Protein AF-A0A9E4ZMY3-F1 (afdb_monomer_lite)

Secondary structure (DSSP, 8-state):
-EEEEEEEEEEETTEEEEEEE-TT----TT-EEEEEETTTEEEEEE--EEETTEEEEEE--HHHHTT--SEEEEEEEESPPPP--SSEEEEEEGGGGGGGHHHHHHHHHTT--EEEEEES---SSSEE-S--TT-SEEEEES-HHHHTTS---TT-EEE--SS--SSSSSSS-TTEETTEEHHHH-SEEEHHHHS---

Sequence (198 aa):
MRYADVISHEVVSGVHKFLIKIPNLNPKPGQFISIIFPNEMEIPLSVADYRNDILEIYVASERIAKRISGHVIIKGPLGREISLVGKVRAIVYGSYFYHILYPLREAKRRGLDVKVYCINCETQEFEKTDNLEQGDTILVSVPLELISKFNLPKDSLVHVSWVKMNCMLGVCGVCEIKGHLACVEGPVMRLSEVVDRG

Foldseek 3Di:
DDKKFWPDWDADPQKIKTKIQAPPQPDAQQWWKWWDDPPPAIDIWAFLEADPRITMTIGNDPVVNVVDHGMIDMGDRWADHDDADAAEEEEEEAPLVSRRNHVQVVCVVVVHNYEYDYHNDDDPPHHHDPDQPPGPAYEYRYPPVCPLVDPDDQQHWYQADPFDDGPLPCPPCRCDAQNDRCSHHGSTHGNNRHDDDD

Radius of gyration: 16.15 Å; chains: 1; bounding box: 42×34×48 Å

Structure (mmCIF, N/CA/C/O backbone):
data_AF-A0A9E4ZMY3-F1
#
_entry.id   AF-A0A9E4ZMY3-F1
#
loop_
_atom_site.group_PDB
_atom_site.id
_atom_site.type_symbol
_atom_site.label_atom_id
_atom_site.label_alt_id
_atom_site.label_comp_id
_atom_site.label_asym_id
_atom_site.label_entity_id
_atom_site.label_seq_id
_atom_site.pdbx_PDB_ins_code
_atom_site.Cartn_x
_atom_site.Cartn_y
_atom_site.Cartn_z
_atom_site.occupancy
_atom_site.B_iso_or_equiv
_atom_site.auth_seq_id
_atom_site.auth_comp_id
_atom_site.auth_asym_id
_atom_site.auth_atom_id
_atom_site.pdbx_PDB_model_num
ATOM 1 N N . MET A 1 1 ? 6.903 -15.351 -10.707 1.00 89.44 1 MET A N 1
ATOM 2 C CA . MET A 1 1 ? 7.444 -14.099 -11.285 1.00 89.44 1 MET A CA 1
ATOM 3 C C . MET A 1 1 ? 6.916 -13.976 -12.703 1.00 89.44 1 MET A C 1
ATOM 5 O O . MET A 1 1 ? 6.646 -15.012 -13.302 1.00 89.44 1 MET A O 1
ATOM 9 N N . ARG A 1 2 ? 6.701 -12.762 -13.209 1.00 95.00 2 ARG A N 1
ATOM 10 C CA . ARG A 1 2 ? 6.125 -12.499 -14.536 1.00 95.00 2 ARG A CA 1
ATOM 11 C C . ARG A 1 2 ? 6.807 -11.290 -15.166 1.00 95.00 2 ARG A C 1
ATOM 13 O O . ARG A 1 2 ? 7.123 -10.346 -14.447 1.00 95.00 2 ARG A O 1
ATOM 20 N N . TYR A 1 3 ? 7.003 -11.326 -16.478 1.00 96.12 3 TYR A N 1
ATOM 21 C CA . TYR A 1 3 ? 7.370 -10.138 -17.245 1.00 96.12 3 TYR A CA 1
ATOM 22 C C . TYR A 1 3 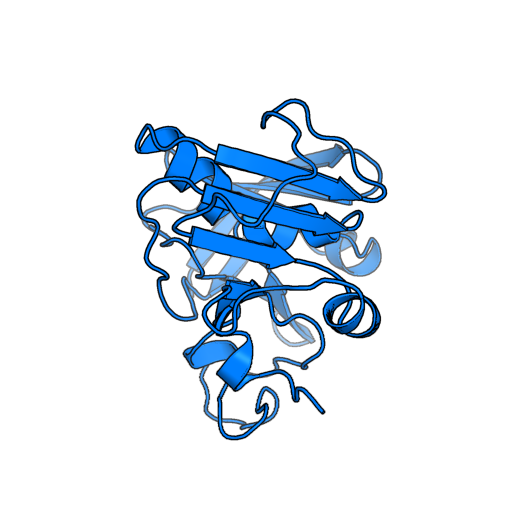? 6.141 -9.251 -17.427 1.00 96.12 3 TYR A C 1
ATOM 24 O O . TYR A 1 3 ? 5.025 -9.759 -17.565 1.00 96.12 3 TYR A O 1
ATOM 32 N N . ALA A 1 4 ? 6.354 -7.943 -17.380 1.00 97.56 4 ALA A N 1
ATOM 33 C CA . ALA A 1 4 ? 5.307 -6.946 -17.484 1.00 97.56 4 ALA A CA 1
ATOM 34 C C . ALA A 1 4 ? 5.819 -5.696 -18.203 1.00 97.56 4 ALA A C 1
ATOM 36 O O . ALA A 1 4 ? 7.004 -5.367 -18.112 1.00 97.56 4 ALA A O 1
ATOM 37 N N . ASP A 1 5 ? 4.912 -4.997 -18.881 1.00 98.12 5 ASP A N 1
ATOM 38 C CA . ASP A 1 5 ? 5.246 -3.866 -19.748 1.00 98.12 5 ASP A CA 1
ATOM 39 C C . ASP A 1 5 ? 4.855 -2.553 -19.081 1.00 98.12 5 ASP A C 1
ATOM 41 O O . ASP A 1 5 ? 3.697 -2.360 -18.710 1.00 98.12 5 ASP A O 1
ATOM 45 N N . VAL A 1 6 ? 5.797 -1.627 -18.941 1.00 98.19 6 VAL A N 1
ATOM 46 C CA . VAL A 1 6 ? 5.506 -0.269 -18.476 1.00 98.19 6 VAL A CA 1
ATOM 47 C C . VAL A 1 6 ? 4.792 0.476 -19.604 1.00 98.19 6 VAL A C 1
ATOM 49 O O . VAL A 1 6 ? 5.369 0.718 -20.660 1.00 98.19 6 VAL A O 1
ATOM 52 N N . ILE A 1 7 ? 3.530 0.837 -19.381 1.00 97.94 7 ILE A N 1
ATOM 53 C CA . ILE A 1 7 ? 2.696 1.560 -20.350 1.00 97.94 7 ILE A CA 1
ATOM 54 C C . ILE A 1 7 ? 2.951 3.058 -20.260 1.00 97.94 7 ILE A C 1
ATOM 56 O O . ILE A 1 7 ? 3.085 3.735 -21.276 1.00 97.94 7 ILE A O 1
ATOM 60 N N . SER A 1 8 ? 2.970 3.590 -19.040 1.00 98.00 8 SER A N 1
ATOM 61 C CA . SER A 1 8 ? 3.164 5.015 -18.816 1.00 98.00 8 SER A CA 1
ATOM 62 C C . SER A 1 8 ? 3.844 5.287 -17.487 1.00 98.00 8 SER A C 1
ATOM 64 O O . SER A 1 8 ? 3.789 4.493 -16.543 1.00 98.00 8 SER A O 1
ATOM 66 N N . HIS A 1 9 ? 4.483 6.449 -17.443 1.00 98.19 9 HIS A N 1
ATOM 67 C CA . HIS A 1 9 ? 5.106 7.023 -16.268 1.00 98.19 9 HIS A CA 1
ATOM 68 C C . HIS A 1 9 ? 4.752 8.510 -16.227 1.00 98.19 9 HIS A C 1
ATOM 70 O O . HIS A 1 9 ? 4.958 9.230 -17.201 1.00 98.19 9 HIS A O 1
ATOM 76 N N . GLU A 1 10 ? 4.218 8.961 -15.098 1.00 97.50 10 GLU A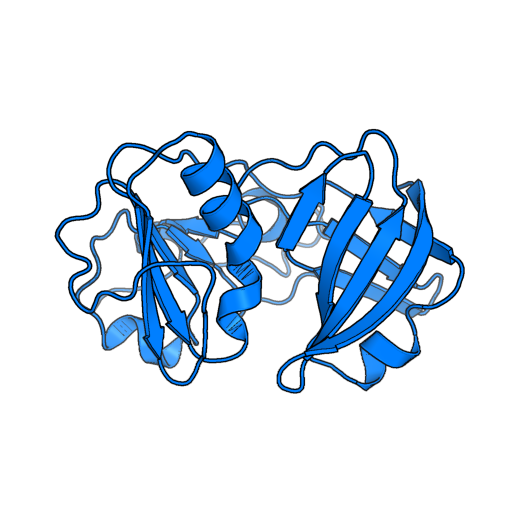 N 1
ATOM 77 C CA . GLU A 1 10 ? 3.980 10.373 -14.805 1.00 97.50 10 GLU A CA 1
ATOM 78 C C . GLU A 1 10 ? 4.398 10.696 -13.364 1.00 97.50 10 GLU A C 1
ATOM 80 O O . GLU A 1 10 ? 4.605 9.800 -12.541 1.00 97.50 10 GLU A O 1
ATOM 85 N N . VAL A 1 11 ? 4.554 11.979 -13.040 1.00 96.50 11 VAL A N 1
ATOM 86 C CA . VAL A 1 11 ? 4.825 12.433 -11.669 1.00 96.50 11 VAL A CA 1
ATOM 87 C C . VAL A 1 11 ? 3.587 13.151 -11.151 1.00 96.50 11 VAL A C 1
ATOM 89 O O . VAL A 1 11 ? 3.161 14.147 -11.727 1.00 96.50 11 VAL A O 1
ATOM 92 N N . VAL A 1 12 ? 3.022 12.654 -10.051 1.00 92.25 12 VAL A N 1
ATOM 93 C CA . VAL A 1 12 ? 1.813 13.192 -9.415 1.00 92.25 12 VAL A CA 1
ATOM 94 C C . VAL A 1 12 ? 2.158 13.590 -7.990 1.00 92.25 12 VAL A C 1
ATOM 96 O O . VAL A 1 12 ? 2.594 12.755 -7.197 1.00 92.25 12 VAL A O 1
ATOM 99 N N . SER A 1 13 ? 1.998 14.875 -7.670 1.00 87.69 13 SER A N 1
ATOM 100 C CA . SER A 1 13 ? 2.295 15.429 -6.339 1.00 87.69 13 SER A CA 1
ATOM 101 C C . SER A 1 13 ? 3.683 15.023 -5.813 1.00 87.69 13 SER A C 1
ATOM 103 O O . SER A 1 13 ? 3.840 14.644 -4.654 1.00 87.69 13 SER A O 1
ATOM 105 N N . GLY A 1 14 ? 4.690 15.043 -6.695 1.00 90.12 14 GLY A N 1
ATOM 106 C CA . GLY A 1 14 ? 6.076 14.690 -6.368 1.00 90.12 14 GLY A CA 1
ATOM 107 C C . GLY A 1 14 ? 6.370 13.189 -6.240 1.00 90.12 14 GLY A C 1
ATOM 108 O O . GLY A 1 14 ? 7.475 12.830 -5.848 1.00 90.12 14 GLY A O 1
ATOM 109 N N . VAL A 1 15 ? 5.422 12.305 -6.571 1.00 95.06 15 VAL A N 1
ATOM 110 C CA . VAL A 1 15 ? 5.600 10.844 -6.536 1.00 95.06 15 VAL A CA 1
ATOM 111 C C . VAL A 1 15 ? 5.435 10.257 -7.936 1.00 95.06 15 VAL A C 1
ATOM 113 O O . VAL A 1 15 ? 4.566 10.675 -8.698 1.00 95.06 15 VAL A O 1
ATOM 116 N N . HIS A 1 16 ? 6.275 9.286 -8.299 1.00 97.81 16 HIS A N 1
ATOM 117 C CA . HIS A 1 16 ? 6.247 8.675 -9.627 1.00 97.81 16 HIS A CA 1
ATOM 118 C C . HIS A 1 16 ? 5.138 7.627 -9.699 1.00 97.81 16 HIS A C 1
ATOM 120 O O . HIS A 1 16 ? 5.178 6.640 -8.967 1.00 97.81 16 HIS A O 1
ATOM 126 N N . LYS A 1 17 ? 4.172 7.827 -10.589 1.00 98.25 17 LYS A N 1
ATOM 127 C CA . LYS A 1 17 ? 3.092 6.886 -10.876 1.00 98.25 17 LYS A CA 1
ATOM 128 C C . LYS A 1 17 ? 3.420 6.105 -12.141 1.00 98.25 17 LYS A C 1
ATOM 130 O O . LYS A 1 17 ? 3.793 6.699 -13.153 1.00 98.25 17 LYS A O 1
ATOM 135 N N . PHE A 1 18 ? 3.234 4.791 -12.092 1.00 98.62 18 PHE A N 1
ATOM 136 C CA . PHE A 1 18 ? 3.409 3.911 -13.243 1.00 98.62 18 PHE A CA 1
ATOM 137 C C . PHE A 1 18 ? 2.140 3.116 -13.513 1.00 98.62 18 PHE A C 1
ATOM 139 O O . PHE A 1 18 ? 1.522 2.598 -12.580 1.00 98.62 18 PHE A O 1
ATOM 146 N N . LEU A 1 19 ? 1.805 2.977 -14.795 1.00 98.69 19 LEU A N 1
ATOM 147 C CA . LEU A 1 19 ? 0.843 1.992 -15.277 1.00 98.69 19 LEU A CA 1
ATOM 148 C C . LEU A 1 19 ? 1.606 0.863 -15.959 1.00 98.69 19 LEU A C 1
ATOM 150 O O . LEU A 1 19 ? 2.431 1.110 -16.838 1.00 98.69 19 LEU A O 1
ATOM 154 N N . ILE A 1 20 ? 1.340 -0.372 -15.547 1.00 98.69 20 ILE A N 1
ATOM 155 C CA . ILE A 1 20 ? 2.079 -1.555 -15.981 1.00 98.69 20 ILE A CA 1
ATOM 156 C C . ILE A 1 20 ? 1.089 -2.618 -16.454 1.00 98.69 20 ILE A C 1
ATOM 158 O O . ILE A 1 20 ? 0.210 -3.032 -15.701 1.00 98.69 20 ILE A O 1
ATOM 162 N N . LYS A 1 21 ? 1.239 -3.101 -17.687 1.00 98.56 21 LYS A N 1
ATOM 163 C CA . LYS A 1 21 ? 0.445 -4.209 -18.218 1.00 98.56 21 LYS A CA 1
ATOM 164 C C . LYS A 1 21 ? 0.963 -5.530 -17.666 1.00 98.56 21 LYS A C 1
ATOM 166 O O . LYS A 1 21 ? 2.088 -5.932 -17.954 1.00 98.56 21 LYS A O 1
ATOM 171 N N . ILE A 1 22 ? 0.130 -6.216 -16.891 1.00 98.19 22 ILE A N 1
ATOM 172 C CA . ILE A 1 22 ? 0.424 -7.529 -16.320 1.00 98.19 22 ILE A CA 1
ATOM 173 C C . ILE A 1 22 ? -0.858 -8.367 -16.207 1.00 98.19 22 ILE A C 1
ATOM 175 O O . ILE A 1 22 ? -1.639 -8.202 -15.264 1.00 98.19 22 ILE A O 1
ATOM 179 N N . PRO A 1 23 ? -1.077 -9.310 -17.137 1.00 97.06 23 PRO A N 1
ATOM 180 C CA . PRO A 1 23 ? -2.256 -10.159 -17.099 1.00 97.06 23 PRO A CA 1
ATOM 181 C C . PRO A 1 23 ? -2.344 -11.061 -15.866 1.00 97.06 23 PRO A C 1
ATOM 183 O O . PRO A 1 23 ? -1.333 -11.576 -15.366 1.00 97.06 23 PRO A O 1
ATOM 186 N N . ASN A 1 24 ? -3.578 -11.303 -15.418 1.00 95.31 24 ASN A N 1
ATOM 187 C CA . ASN A 1 24 ? -3.930 -12.301 -14.401 1.00 95.31 24 ASN A CA 1
ATOM 188 C C . ASN A 1 24 ? -3.237 -12.121 -13.032 1.00 95.31 24 ASN A C 1
ATOM 190 O O . ASN A 1 24 ? -2.978 -13.109 -12.335 1.00 95.31 24 ASN A O 1
ATOM 194 N N . LEU A 1 25 ? -2.832 -10.904 -12.646 1.00 97.69 25 LEU A N 1
ATOM 195 C CA . LEU A 1 25 ? -2.195 -10.635 -11.344 1.00 97.69 25 LEU A CA 1
ATOM 196 C C . LEU A 1 25 ? -3.194 -10.807 -10.194 1.00 97.69 25 LEU A C 1
ATOM 198 O O . LEU A 1 25 ? -2.858 -11.440 -9.201 1.00 97.69 25 LEU A O 1
ATOM 202 N N . ASN A 1 26 ? -4.419 -10.300 -10.362 1.00 96.75 26 ASN A N 1
ATOM 203 C CA . ASN A 1 26 ? -5.544 -10.457 -9.431 1.00 96.75 26 ASN A CA 1
ATOM 204 C C . ASN A 1 26 ? -5.195 -10.205 -7.942 1.00 96.75 26 ASN A C 1
ATOM 206 O O . ASN A 1 26 ? -5.506 -11.056 -7.103 1.00 96.75 26 ASN A O 1
ATOM 210 N N . PRO A 1 27 ? -4.558 -9.068 -7.586 1.00 98.12 27 PRO A N 1
ATOM 211 C CA . PRO A 1 27 ? -4.211 -8.778 -6.199 1.00 98.12 27 PRO A CA 1
ATOM 212 C C . PRO A 1 27 ? -5.467 -8.615 -5.337 1.00 98.12 27 PRO A C 1
ATOM 214 O O . PRO A 1 27 ? -6.514 -8.163 -5.809 1.00 98.12 27 PRO A O 1
ATOM 217 N N . LYS A 1 28 ? -5.361 -8.940 -4.051 1.00 98.50 28 LYS A N 1
ATOM 218 C CA . LYS A 1 28 ? -6.407 -8.704 -3.048 1.00 98.50 28 LYS A CA 1
ATOM 219 C C . LYS A 1 28 ? -6.053 -7.531 -2.125 1.00 98.50 28 LYS A C 1
ATOM 221 O O . LYS A 1 28 ? -4.872 -7.198 -2.006 1.00 98.50 28 LYS A O 1
ATOM 226 N N . PRO A 1 29 ? -7.042 -6.870 -1.492 1.00 98.5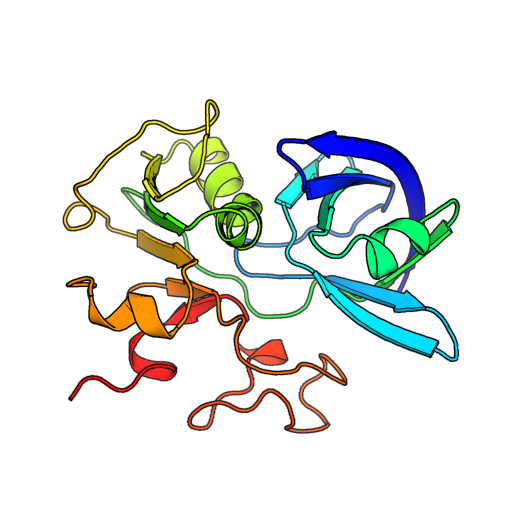0 29 PRO A N 1
ATOM 227 C CA . PRO A 1 29 ? -6.785 -5.847 -0.479 1.00 98.50 29 PRO A CA 1
ATOM 228 C C . PRO A 1 29 ? -5.742 -6.307 0.539 1.00 98.50 29 PRO A C 1
ATOM 230 O O . PRO A 1 29 ? -5.839 -7.421 1.034 1.00 98.50 29 PRO A O 1
ATOM 233 N N . GLY A 1 30 ? -4.760 -5.465 0.860 1.00 97.50 30 GLY A N 1
ATOM 234 C CA . GLY A 1 30 ? -3.688 -5.795 1.812 1.00 97.50 30 GLY A CA 1
ATOM 235 C C . GLY A 1 30 ? -2.459 -6.473 1.199 1.00 97.50 30 GLY A C 1
ATOM 236 O O . GLY A 1 30 ? -1.395 -6.435 1.810 1.00 97.50 30 GLY A O 1
ATOM 237 N N . GLN A 1 31 ? -2.565 -7.005 -0.023 1.00 98.62 31 GLN A N 1
ATOM 238 C CA . GLN A 1 31 ? -1.435 -7.595 -0.737 1.00 98.62 31 GLN A CA 1
ATOM 239 C C . GLN A 1 31 ? -0.568 -6.545 -1.438 1.00 98.62 31 GLN A C 1
ATOM 241 O O . GLN A 1 31 ? -0.989 -5.425 -1.735 1.00 98.62 31 GLN A O 1
ATOM 246 N N . PHE A 1 32 ? 0.657 -6.948 -1.752 1.00 98.56 32 PHE A N 1
ATOM 247 C CA . PHE A 1 32 ? 1.653 -6.133 -2.438 1.00 98.56 32 PHE A CA 1
ATOM 248 C C . PHE A 1 32 ? 2.328 -6.933 -3.558 1.00 98.56 32 PHE A C 1
ATOM 250 O O . PHE A 1 32 ? 2.052 -8.118 -3.756 1.00 98.56 32 PHE A O 1
ATOM 257 N N . ILE A 1 33 ? 3.213 -6.289 -4.308 1.00 98.50 33 ILE A N 1
ATOM 258 C CA . ILE A 1 33 ? 4.080 -6.946 -5.290 1.00 98.50 33 ILE A CA 1
ATOM 259 C C . ILE A 1 33 ? 5.534 -6.610 -4.995 1.00 98.50 33 ILE A C 1
ATOM 261 O O . ILE A 1 33 ? 5.830 -5.683 -4.245 1.00 98.50 33 ILE A O 1
ATOM 265 N N . SER A 1 34 ? 6.460 -7.322 -5.620 1.00 97.69 34 SER A N 1
ATOM 266 C CA . SER A 1 34 ? 7.833 -6.855 -5.731 1.00 97.69 34 SER A CA 1
ATOM 267 C C . SER A 1 34 ? 8.265 -6.700 -7.180 1.00 97.69 34 SER A C 1
ATOM 269 O O . SER A 1 34 ? 7.904 -7.505 -8.042 1.00 97.69 34 SER A O 1
ATOM 271 N N . ILE A 1 35 ? 9.043 -5.648 -7.440 1.00 97.56 35 ILE A N 1
ATOM 272 C CA . ILE A 1 35 ? 9.766 -5.466 -8.700 1.00 97.56 35 ILE A CA 1
ATOM 273 C C . ILE A 1 35 ? 11.179 -6.007 -8.513 1.00 97.56 35 ILE A C 1
ATOM 275 O O . ILE A 1 35 ? 11.857 -5.685 -7.534 1.00 97.56 35 ILE A O 1
ATOM 279 N N . ILE A 1 36 ? 11.613 -6.831 -9.461 1.00 96.88 36 ILE A N 1
ATOM 280 C CA . ILE A 1 36 ? 12.923 -7.471 -9.471 1.00 96.88 36 ILE A CA 1
ATOM 281 C C . ILE A 1 36 ? 13.788 -6.800 -10.537 1.00 96.88 36 ILE A C 1
ATOM 283 O O . ILE A 1 36 ? 13.440 -6.804 -11.719 1.00 96.88 36 ILE A O 1
ATOM 287 N N . PHE A 1 37 ? 14.939 -6.284 -10.111 1.00 94.62 37 PHE A N 1
ATOM 288 C CA . PHE A 1 37 ? 16.039 -5.858 -10.970 1.00 94.62 37 PHE A CA 1
ATOM 289 C C . PHE A 1 37 ? 17.121 -6.950 -10.923 1.00 94.62 37 PHE A C 1
ATOM 291 O O . PHE A 1 37 ? 17.812 -7.069 -9.903 1.00 94.62 37 PHE A O 1
ATOM 298 N N . PRO A 1 38 ? 17.235 -7.802 -11.964 1.00 90.50 38 PRO A N 1
ATOM 299 C CA . PRO A 1 38 ? 18.137 -8.953 -11.961 1.00 90.50 38 PRO A CA 1
ATOM 300 C C . PRO A 1 38 ? 19.571 -8.582 -11.585 1.00 90.50 38 PRO A C 1
ATOM 302 O O . PRO A 1 38 ? 20.096 -7.588 -12.073 1.00 90.50 38 PRO A O 1
ATOM 305 N N . ASN A 1 39 ? 20.204 -9.400 -10.740 1.00 88.62 39 ASN A N 1
ATOM 306 C CA . ASN A 1 39 ? 21.568 -9.204 -10.224 1.00 88.62 39 ASN A CA 1
ATOM 307 C C . ASN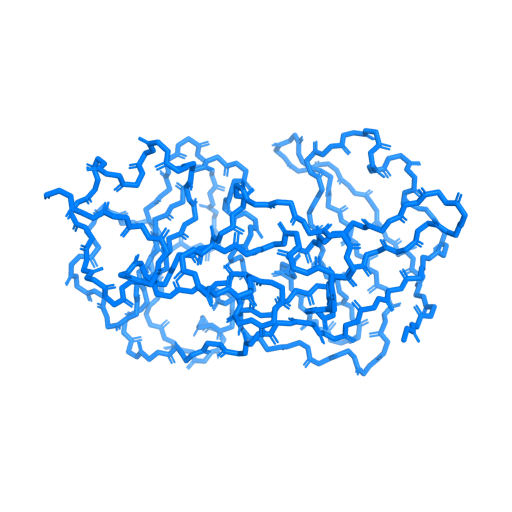 A 1 39 ? 21.799 -7.914 -9.412 1.00 88.62 39 ASN A C 1
ATOM 309 O O . ASN A 1 39 ? 22.933 -7.648 -9.023 1.00 88.62 39 ASN A O 1
ATOM 313 N N . GLU A 1 40 ? 20.755 -7.133 -9.125 1.00 91.06 40 GLU A N 1
ATOM 314 C CA . GLU A 1 40 ? 20.882 -5.864 -8.407 1.00 91.06 40 GLU A CA 1
ATOM 315 C C . GLU A 1 40 ? 20.076 -5.851 -7.109 1.00 91.06 40 GLU A C 1
ATOM 317 O O . GLU A 1 40 ? 20.651 -5.793 -6.022 1.00 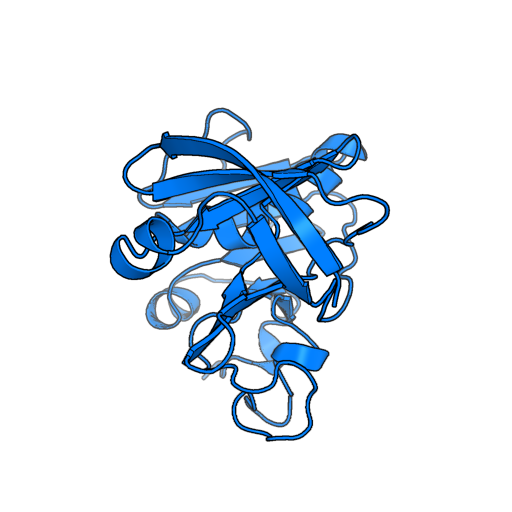91.06 40 GLU A O 1
ATOM 322 N N . MET A 1 41 ? 18.742 -5.871 -7.200 1.00 92.81 41 MET A N 1
ATOM 323 C CA . MET A 1 41 ? 17.873 -5.759 -6.028 1.00 92.81 41 MET A CA 1
ATOM 324 C C . MET A 1 41 ? 16.430 -6.189 -6.306 1.00 92.81 41 MET A C 1
ATOM 326 O O . MET A 1 41 ? 15.961 -6.192 -7.442 1.00 92.81 41 MET A O 1
ATOM 330 N N . GLU A 1 42 ? 15.699 -6.475 -5.233 1.00 95.12 42 GLU A N 1
ATOM 331 C CA . GLU A 1 42 ? 14.253 -6.685 -5.233 1.00 95.12 42 GLU A CA 1
ATOM 332 C C . GLU A 1 42 ? 13.602 -5.659 -4.297 1.00 95.12 42 GLU A C 1
ATOM 334 O O . GLU A 1 42 ? 14.084 -5.438 -3.185 1.00 95.12 42 GLU A O 1
ATOM 339 N N . ILE A 1 43 ? 12.531 -5.003 -4.751 1.00 95.81 43 ILE A N 1
ATOM 340 C CA . ILE A 1 43 ? 11.840 -3.960 -3.981 1.00 95.81 43 ILE A CA 1
ATOM 341 C C . ILE A 1 43 ? 10.373 -4.320 -3.755 1.00 95.81 43 ILE A C 1
ATOM 343 O O . ILE A 1 43 ? 9.697 -4.669 -4.720 1.00 95.81 43 ILE A O 1
ATOM 347 N N . PRO A 1 44 ? 9.851 -4.229 -2.521 1.00 97.44 44 PRO A N 1
ATOM 348 C CA . PRO A 1 44 ? 8.425 -4.371 -2.269 1.00 97.44 44 PRO A CA 1
ATOM 349 C C . PRO A 1 44 ? 7.713 -3.057 -2.615 1.00 97.44 44 PRO A C 1
ATOM 351 O O . PRO A 1 44 ? 8.198 -1.977 -2.275 1.00 97.44 44 PRO A O 1
ATOM 354 N N . LEU A 1 45 ? 6.564 -3.139 -3.279 1.00 97.56 45 LEU A N 1
ATOM 355 C CA . LEU A 1 45 ? 5.722 -1.995 -3.614 1.00 97.56 45 LEU A CA 1
ATOM 356 C C . LEU A 1 45 ? 4.256 -2.360 -3.396 1.00 97.56 45 LEU A C 1
ATOM 358 O O . LEU A 1 45 ? 3.786 -3.404 -3.860 1.00 97.56 45 LEU A O 1
ATOM 362 N N . SER A 1 46 ? 3.525 -1.489 -2.706 1.00 97.94 46 SER A N 1
ATOM 363 C CA . SER A 1 46 ? 2.079 -1.628 -2.561 1.00 97.94 46 SER A CA 1
ATOM 364 C C . SER A 1 46 ? 1.387 -1.488 -3.914 1.00 97.94 46 SER A C 1
ATOM 366 O O . SER A 1 46 ? 1.785 -0.689 -4.764 1.00 97.94 46 SER A O 1
ATOM 368 N N . VAL A 1 47 ? 0.318 -2.257 -4.097 1.00 98.50 47 VAL A N 1
ATOM 369 C CA . VAL A 1 47 ? -0.605 -2.061 -5.215 1.00 98.50 47 VAL A CA 1
ATOM 370 C C . VAL A 1 47 ? -1.412 -0.796 -4.930 1.00 98.50 47 VAL A C 1
ATOM 372 O O . VAL A 1 47 ? -1.958 -0.650 -3.836 1.00 98.50 47 VAL A O 1
ATOM 375 N N . ALA A 1 48 ? -1.493 0.114 -5.899 1.00 98.19 48 ALA A N 1
ATOM 376 C CA . ALA A 1 48 ? -2.381 1.271 -5.815 1.00 98.19 48 ALA A CA 1
ATOM 377 C C . ALA A 1 48 ? -3.693 1.018 -6.557 1.00 98.19 48 ALA A C 1
ATOM 379 O O . ALA A 1 48 ? -4.757 1.422 -6.088 1.00 98.19 48 ALA A O 1
ATOM 380 N N . ASP A 1 49 ? -3.635 0.309 -7.685 1.00 98.50 49 ASP A N 1
ATOM 381 C CA . ASP A 1 49 ? -4.812 -0.234 -8.351 1.00 98.50 49 ASP A CA 1
ATOM 382 C C . ASP A 1 49 ? -4.492 -1.433 -9.249 1.00 98.50 49 ASP A C 1
ATOM 384 O O . ASP A 1 49 ? -3.346 -1.642 -9.642 1.00 98.50 49 ASP A O 1
ATOM 388 N N . TYR A 1 50 ? -5.517 -2.205 -9.602 1.00 98.56 50 TYR A N 1
ATOM 389 C CA . TYR A 1 50 ? -5.453 -3.205 -10.657 1.00 98.56 50 TYR A CA 1
ATOM 390 C C . TYR A 1 50 ? -6.794 -3.328 -11.389 1.00 98.56 50 TYR A C 1
ATOM 392 O O . TYR A 1 50 ? -7.795 -3.737 -10.794 1.00 98.56 50 TYR A O 1
ATOM 400 N N . ARG A 1 51 ? -6.831 -2.987 -12.684 1.00 97.19 51 ARG A N 1
ATOM 401 C CA . ARG A 1 51 ? -8.022 -3.114 -13.545 1.00 97.19 51 ARG A CA 1
ATOM 402 C C . ARG A 1 51 ? -7.642 -3.424 -14.982 1.00 97.19 51 ARG A C 1
ATOM 404 O O . ARG A 1 51 ? -6.715 -2.823 -15.505 1.00 97.19 51 ARG A O 1
ATOM 411 N N . ASN A 1 52 ? -8.407 -4.300 -15.638 1.00 96.94 52 ASN A N 1
ATOM 412 C CA . ASN A 1 52 ? -8.210 -4.657 -17.050 1.00 96.94 52 ASN A CA 1
ATOM 413 C C . ASN A 1 52 ? -6.751 -5.038 -17.356 1.00 96.94 52 ASN A C 1
ATOM 415 O O . ASN A 1 52 ? -6.157 -4.536 -18.307 1.00 96.94 52 ASN A O 1
ATOM 419 N N . ASP A 1 53 ? -6.161 -5.868 -16.490 1.00 97.94 53 ASP A N 1
ATOM 420 C CA . ASP A 1 53 ? -4.753 -6.273 -16.542 1.00 97.94 53 ASP A CA 1
ATOM 421 C C . ASP A 1 53 ? -3.723 -5.135 -16.416 1.00 97.94 53 ASP A C 1
ATOM 423 O O . ASP A 1 53 ? -2.536 -5.342 -16.672 1.00 97.94 53 ASP A O 1
ATOM 427 N N . ILE A 1 54 ? -4.144 -3.940 -15.994 1.00 98.62 54 ILE A N 1
ATOM 428 C CA . ILE A 1 54 ? -3.268 -2.799 -15.732 1.00 98.62 54 ILE A CA 1
ATOM 429 C C . ILE A 1 54 ? -3.073 -2.647 -14.230 1.00 98.62 54 ILE A C 1
ATOM 431 O O . ILE A 1 54 ? -4.022 -2.391 -13.491 1.00 98.62 54 ILE A O 1
ATOM 435 N N . LEU A 1 55 ? -1.826 -2.792 -13.799 1.00 98.75 55 LEU A N 1
ATOM 436 C CA . LEU A 1 55 ? -1.348 -2.503 -12.457 1.00 98.75 55 LEU A CA 1
ATOM 437 C C . LEU A 1 55 ? -0.950 -1.029 -12.360 1.00 98.75 55 LEU A C 1
ATOM 439 O O . LEU A 1 55 ? -0.142 -0.549 -13.152 1.00 98.75 55 LEU A O 1
ATOM 443 N N . GLU A 1 56 ? -1.471 -0.342 -11.352 1.00 98.75 56 GLU A N 1
ATOM 444 C CA . GLU A 1 56 ? -1.030 0.991 -10.952 1.00 98.75 56 GLU A CA 1
ATOM 445 C C . GLU A 1 56 ? -0.186 0.898 -9.678 1.00 98.75 56 GLU A C 1
ATOM 447 O O . GLU A 1 56 ? -0.592 0.274 -8.689 1.00 98.75 56 GLU A O 1
ATOM 452 N N . ILE A 1 57 ? 0.979 1.545 -9.695 1.00 98.56 57 ILE A N 1
ATOM 453 C CA . ILE A 1 57 ? 1.880 1.670 -8.543 1.00 98.56 57 ILE A CA 1
ATOM 454 C C . ILE A 1 57 ? 2.405 3.098 -8.410 1.00 98.56 57 ILE A C 1
ATOM 456 O O . ILE A 1 57 ? 2.505 3.836 -9.393 1.00 98.56 57 ILE A O 1
ATOM 460 N N . TYR A 1 58 ? 2.815 3.445 -7.192 1.00 97.94 58 TYR A N 1
ATOM 461 C CA . TYR A 1 58 ? 3.502 4.694 -6.883 1.00 97.94 58 TYR A CA 1
ATOM 462 C C . TYR A 1 58 ? 4.874 4.416 -6.272 1.00 97.94 58 TYR A C 1
ATOM 464 O O . TYR A 1 58 ? 5.032 3.528 -5.434 1.00 97.94 58 TYR A O 1
ATOM 472 N N . VAL A 1 59 ? 5.869 5.201 -6.677 1.00 97.38 59 VAL A N 1
ATOM 473 C CA . VAL A 1 59 ? 7.260 5.082 -6.240 1.00 97.38 59 VAL A CA 1
ATOM 474 C C . VAL A 1 59 ? 7.766 6.455 -5.812 1.00 97.38 59 VAL A C 1
ATOM 476 O O . VAL A 1 59 ? 7.918 7.364 -6.625 1.00 97.38 59 VAL A O 1
ATOM 479 N N . ALA A 1 60 ? 8.050 6.608 -4.518 1.00 94.12 60 ALA A N 1
ATOM 480 C CA . ALA A 1 60 ? 8.560 7.864 -3.963 1.00 94.12 60 ALA A CA 1
ATOM 481 C C . ALA A 1 60 ? 10.050 8.098 -4.266 1.00 94.12 60 ALA A C 1
ATOM 483 O O . ALA A 1 60 ? 10.502 9.235 -4.344 1.00 94.12 60 ALA A O 1
ATOM 484 N N . SER A 1 61 ? 10.838 7.031 -4.429 1.00 95.00 61 SER A N 1
ATOM 485 C CA . SER A 1 61 ? 12.275 7.154 -4.677 1.00 95.00 61 SER A CA 1
ATOM 486 C C . SER A 1 61 ? 12.564 7.426 -6.152 1.00 95.00 61 SER A C 1
ATOM 488 O O . SER A 1 61 ? 12.415 6.533 -6.984 1.00 95.00 61 SER A O 1
ATOM 490 N N . GLU A 1 62 ? 13.087 8.614 -6.460 1.00 96.00 62 GLU A N 1
ATOM 491 C CA . GLU A 1 62 ? 13.525 8.983 -7.815 1.00 96.00 62 GLU A CA 1
ATOM 492 C C . GLU A 1 62 ? 14.560 7.990 -8.379 1.00 96.00 62 GLU A C 1
ATOM 494 O O . GLU A 1 62 ? 14.496 7.592 -9.542 1.00 96.00 62 GLU A O 1
ATOM 499 N N . ARG A 1 63 ? 15.490 7.518 -7.533 1.00 95.62 63 ARG A N 1
ATOM 500 C CA . ARG A 1 63 ? 16.505 6.516 -7.904 1.00 95.62 63 ARG A CA 1
ATOM 501 C C . ARG A 1 63 ? 15.876 5.207 -8.381 1.00 95.62 63 ARG A C 1
ATOM 503 O O . ARG A 1 63 ? 16.378 4.604 -9.324 1.00 95.62 63 ARG A O 1
ATOM 510 N N . ILE A 1 64 ? 14.817 4.757 -7.710 1.00 95.75 64 ILE A N 1
ATOM 511 C CA . ILE A 1 64 ? 14.088 3.544 -8.093 1.00 95.75 64 ILE A CA 1
ATOM 512 C C . ILE A 1 64 ? 13.249 3.814 -9.339 1.00 95.75 64 ILE A C 1
ATOM 514 O O . ILE A 1 64 ? 13.276 3.017 -10.270 1.00 95.75 64 ILE A O 1
ATOM 518 N N . ALA A 1 65 ? 12.541 4.942 -9.380 1.00 97.25 65 ALA A N 1
ATOM 519 C CA . ALA A 1 65 ? 11.672 5.288 -10.494 1.00 97.25 65 ALA A CA 1
ATOM 520 C C . ALA A 1 65 ? 12.433 5.331 -11.829 1.00 97.25 65 ALA A C 1
ATOM 522 O O . ALA A 1 65 ? 11.968 4.757 -12.805 1.00 97.25 65 ALA A O 1
ATOM 523 N N . LYS A 1 66 ? 13.649 5.897 -11.855 1.00 95.75 66 LYS A N 1
ATOM 524 C CA . LYS A 1 66 ? 14.518 5.916 -13.051 1.00 95.75 66 LYS A CA 1
ATOM 525 C C . LYS A 1 66 ? 14.913 4.528 -13.571 1.00 95.75 66 LYS A C 1
ATOM 527 O O . LYS A 1 66 ? 15.347 4.417 -14.711 1.00 95.75 66 LYS A O 1
ATOM 532 N N . ARG A 1 67 ? 14.800 3.480 -12.749 1.00 95.44 67 ARG A N 1
ATOM 533 C CA . ARG A 1 67 ? 15.107 2.092 -13.131 1.00 95.44 67 ARG A CA 1
ATOM 534 C C . ARG A 1 67 ? 13.892 1.353 -13.692 1.00 95.44 67 ARG A C 1
ATOM 536 O O . ARG A 1 67 ? 14.063 0.323 -14.333 1.00 95.44 67 ARG A O 1
ATOM 543 N N . ILE A 1 68 ? 12.680 1.857 -13.466 1.00 96.56 68 ILE A N 1
ATOM 544 C CA . ILE A 1 68 ? 11.440 1.266 -13.979 1.00 96.56 68 ILE A CA 1
ATOM 545 C C . ILE A 1 68 ? 11.193 1.829 -15.378 1.00 96.56 68 ILE A C 1
ATOM 547 O O . ILE A 1 68 ? 10.774 2.972 -15.535 1.00 96.56 68 ILE A O 1
ATOM 551 N N . SER A 1 69 ? 11.472 1.034 -16.407 1.00 93.88 69 SER A N 1
ATOM 552 C CA . SER A 1 69 ? 11.255 1.428 -17.802 1.00 93.88 69 SER A CA 1
ATOM 553 C C . SER A 1 69 ? 11.131 0.200 -18.700 1.00 93.88 69 SER A C 1
ATOM 555 O O . SER A 1 69 ? 11.685 -0.849 -18.378 1.00 93.88 69 SER A O 1
ATOM 557 N N . GLY A 1 70 ? 10.412 0.324 -19.820 1.00 94.25 70 GLY A N 1
ATOM 558 C CA . GLY A 1 70 ? 10.257 -0.753 -20.799 1.00 94.25 70 GLY A CA 1
ATOM 559 C C . GLY A 1 70 ? 9.593 -1.992 -20.199 1.00 94.25 70 GLY A C 1
ATOM 560 O O . GLY A 1 70 ? 8.377 -2.020 -20.033 1.00 94.25 70 GLY A O 1
ATOM 561 N N . HIS A 1 71 ? 10.399 -2.993 -19.845 1.00 95.00 71 HIS A N 1
ATOM 562 C CA . HIS A 1 71 ? 9.942 -4.233 -19.225 1.00 95.00 71 HIS A CA 1
ATOM 563 C C . HIS A 1 71 ? 10.449 -4.358 -17.790 1.00 95.00 71 HIS A C 1
ATOM 565 O O . HIS A 1 71 ? 11.609 -4.073 -17.493 1.00 95.00 71 HIS A O 1
ATOM 571 N N . VAL A 1 72 ? 9.597 -4.868 -16.907 1.00 96.81 72 VAL A N 1
ATOM 572 C CA . VAL A 1 72 ? 9.952 -5.191 -15.522 1.00 96.81 72 VAL A CA 1
ATOM 573 C C . VAL A 1 72 ? 9.574 -6.624 -15.183 1.00 96.81 72 VAL A C 1
ATOM 575 O O . VAL A 1 72 ? 8.680 -7.216 -15.789 1.00 96.81 72 VAL A O 1
ATOM 578 N N . ILE A 1 73 ? 10.253 -7.189 -14.187 1.00 97.81 73 ILE A N 1
ATOM 579 C CA . ILE A 1 73 ? 9.908 -8.494 -13.627 1.00 97.81 73 ILE A CA 1
ATOM 580 C C . ILE A 1 73 ? 9.165 -8.259 -12.319 1.00 97.81 73 ILE A C 1
ATOM 582 O O . ILE A 1 73 ? 9.685 -7.616 -11.410 1.00 97.81 73 ILE A O 1
ATOM 586 N N . ILE A 1 74 ? 7.957 -8.806 -12.218 1.00 98.06 74 ILE A N 1
ATOM 587 C CA . ILE A 1 74 ? 7.096 -8.674 -11.045 1.00 98.06 74 ILE A CA 1
ATOM 588 C C . ILE A 1 74 ? 6.918 -10.032 -10.363 1.00 98.06 74 ILE A C 1
ATOM 590 O O . ILE A 1 74 ? 6.638 -11.052 -11.005 1.00 98.06 74 ILE A O 1
ATOM 594 N N . LYS A 1 75 ? 7.047 -10.059 -9.037 1.00 97.81 75 LYS A N 1
ATOM 595 C CA . LYS A 1 75 ? 6.666 -11.190 -8.184 1.00 97.81 75 LYS A CA 1
ATOM 596 C C . LYS A 1 75 ? 5.468 -10.791 -7.332 1.00 97.81 75 LYS A C 1
ATOM 598 O O . LYS A 1 75 ? 5.466 -9.749 -6.689 1.00 97.81 75 LYS A O 1
ATOM 603 N N . GLY A 1 76 ? 4.447 -11.637 -7.341 1.00 96.44 76 GLY A N 1
ATOM 604 C CA . GLY A 1 76 ? 3.250 -11.460 -6.538 1.00 96.44 76 GLY A CA 1
ATOM 605 C C . GLY A 1 76 ? 1.971 -11.909 -7.244 1.00 96.44 76 GLY A C 1
ATOM 606 O O . GLY A 1 76 ? 2.055 -12.513 -8.321 1.00 96.44 76 GLY A O 1
ATOM 607 N N . PRO A 1 77 ? 0.808 -11.624 -6.634 1.00 97.81 77 PRO A N 1
ATOM 608 C CA . PRO A 1 77 ? 0.665 -10.879 -5.378 1.00 97.81 77 PRO A CA 1
ATOM 609 C C . PRO A 1 77 ? 1.287 -11.616 -4.178 1.00 97.81 77 PRO A C 1
ATOM 611 O O . PRO A 1 77 ? 1.362 -12.843 -4.161 1.00 97.81 77 PRO A O 1
ATOM 614 N N . LEU A 1 78 ? 1.800 -10.851 -3.218 1.00 98.25 78 LEU A N 1
ATOM 615 C CA . LEU A 1 78 ? 2.456 -11.308 -1.991 1.00 98.25 78 LEU A CA 1
ATOM 616 C C . LEU A 1 78 ? 1.719 -10.746 -0.774 1.00 98.25 78 LEU A C 1
ATOM 618 O O . LEU A 1 78 ? 0.972 -9.773 -0.888 1.00 98.25 78 LEU A O 1
ATOM 622 N N . GLY A 1 79 ? 1.966 -11.331 0.395 1.00 97.88 79 GLY A N 1
ATOM 623 C CA . GLY A 1 79 ? 1.277 -10.942 1.619 1.00 97.88 79 GLY A CA 1
ATOM 624 C C . GLY A 1 79 ? -0.154 -11.475 1.702 1.00 97.88 79 GLY A C 1
ATOM 625 O O . GLY A 1 79 ? -0.633 -12.204 0.821 1.00 97.88 79 GLY A O 1
ATOM 626 N N . ARG A 1 80 ? -0.840 -11.118 2.787 1.00 97.94 80 ARG A N 1
ATOM 627 C CA . ARG A 1 80 ? -2.170 -11.642 3.120 1.00 97.94 80 ARG A CA 1
ATOM 628 C C . ARG A 1 80 ? -3.280 -10.681 2.695 1.00 97.94 80 ARG A C 1
ATOM 630 O O . ARG A 1 80 ? -3.126 -9.464 2.751 1.00 97.94 80 ARG A O 1
ATOM 637 N N . GLU A 1 81 ? -4.416 -11.244 2.285 1.00 98.19 81 GLU A N 1
ATOM 638 C CA . GLU A 1 81 ? -5.641 -10.466 2.091 1.00 98.19 81 GLU A CA 1
ATOM 639 C C . GLU A 1 81 ? -6.189 -9.951 3.432 1.00 98.19 81 GLU A C 1
ATOM 641 O O . GLU A 1 81 ? -6.212 -10.680 4.426 1.00 98.19 81 GLU A O 1
ATOM 646 N N . ILE A 1 82 ? -6.681 -8.713 3.442 1.00 98.19 82 ILE A N 1
ATOM 647 C CA . ILE A 1 82 ? -7.454 -8.143 4.549 1.00 98.19 82 ILE A CA 1
ATOM 648 C C . ILE A 1 82 ? -8.948 -8.116 4.219 1.00 98.19 82 ILE A C 1
ATOM 650 O O . ILE A 1 82 ? -9.350 -7.924 3.069 1.00 98.19 82 ILE A O 1
ATOM 654 N N . SER A 1 83 ? -9.780 -8.251 5.251 1.00 96.69 83 SER A N 1
ATOM 655 C CA . SER A 1 83 ? -11.227 -8.069 5.125 1.00 96.69 83 SER A CA 1
ATOM 656 C C . SER A 1 83 ? -11.593 -6.589 5.222 1.00 96.69 83 SER A C 1
ATOM 658 O O . SER A 1 83 ? -11.043 -5.864 6.049 1.00 96.69 83 SER A O 1
ATOM 660 N N . LEU A 1 84 ? -12.529 -6.153 4.380 1.00 97.38 84 LEU A N 1
ATOM 661 C CA . LEU A 1 84 ? -13.078 -4.799 4.364 1.00 97.38 84 LEU A CA 1
ATOM 662 C C . LEU A 1 84 ? -14.582 -4.916 4.599 1.00 97.38 84 LEU A C 1
ATOM 664 O O . LEU A 1 84 ? -15.289 -5.472 3.755 1.00 97.38 84 LEU A O 1
ATOM 668 N N . VAL A 1 85 ? -15.057 -4.428 5.741 1.00 95.06 85 VAL A N 1
ATOM 669 C CA . VAL A 1 85 ? -16.459 -4.539 6.162 1.00 95.06 85 VAL A CA 1
ATOM 670 C C . VAL A 1 85 ? -17.003 -3.192 6.619 1.00 95.06 85 VAL A C 1
ATOM 672 O O . VAL A 1 85 ? -16.263 -2.371 7.161 1.00 95.06 85 VAL A O 1
ATOM 675 N N . GLY A 1 86 ? -18.303 -2.991 6.399 1.00 95.06 86 GLY A N 1
ATOM 676 C CA . GLY A 1 86 ? -19.042 -1.834 6.897 1.00 95.06 86 GLY A CA 1
ATOM 677 C C . GLY A 1 86 ? -18.465 -0.491 6.445 1.00 95.06 86 GLY A C 1
ATOM 678 O O . GLY A 1 86 ? -18.103 -0.310 5.280 1.00 95.06 86 GLY A O 1
ATOM 679 N N . LYS A 1 87 ? -18.412 0.466 7.370 1.00 97.31 87 LYS A N 1
ATOM 680 C CA . LYS A 1 87 ? -17.810 1.785 7.172 1.00 97.31 87 LYS A CA 1
ATOM 681 C C . LYS A 1 87 ? -16.294 1.674 7.221 1.00 97.31 87 LYS A C 1
ATOM 683 O O . LYS A 1 87 ? -15.718 1.302 8.241 1.00 97.31 87 LYS A O 1
ATOM 688 N N . VAL A 1 88 ? -15.635 2.071 6.141 1.00 98.19 88 VAL A N 1
ATOM 689 C CA . VAL A 1 88 ? -14.178 2.125 6.068 1.00 98.19 88 VAL A CA 1
ATOM 690 C C . VAL A 1 88 ? -13.719 3.540 6.398 1.00 98.19 88 VAL A C 1
ATOM 692 O O . VAL A 1 88 ? -14.135 4.526 5.781 1.00 98.19 88 VAL A O 1
ATOM 695 N N . ARG A 1 89 ? -12.849 3.651 7.394 1.00 97.88 89 ARG A N 1
ATOM 696 C CA . ARG A 1 89 ? -12.149 4.888 7.738 1.00 97.88 89 ARG A CA 1
ATOM 697 C C . ARG A 1 89 ? -10.666 4.664 7.551 1.00 97.88 89 ARG A C 1
ATOM 699 O O . ARG A 1 89 ? -10.167 3.571 7.799 1.00 97.88 89 ARG A O 1
ATOM 706 N N . ALA A 1 90 ? -9.955 5.685 7.106 1.00 97.94 90 ALA A N 1
ATOM 707 C CA . ALA A 1 90 ? -8.510 5.608 7.028 1.00 97.94 90 ALA A CA 1
ATOM 708 C C . ALA A 1 90 ? -7.843 6.856 7.560 1.00 97.94 90 ALA A C 1
ATOM 710 O O . ALA A 1 90 ? -8.376 7.946 7.402 1.00 97.94 90 ALA A O 1
ATOM 711 N N . ILE A 1 91 ? -6.658 6.691 8.130 1.00 97.56 91 ILE A N 1
ATOM 712 C CA . ILE A 1 91 ? -5.750 7.789 8.438 1.00 97.56 91 ILE A CA 1
ATOM 713 C C . ILE A 1 91 ? -4.454 7.609 7.663 1.00 97.56 91 ILE A C 1
ATOM 715 O O . ILE A 1 91 ? -3.847 6.533 7.670 1.00 97.56 91 ILE A O 1
ATOM 719 N N . VAL A 1 92 ? -4.043 8.669 6.974 1.00 97.31 92 VAL A N 1
ATOM 720 C CA . VAL A 1 92 ? -2.877 8.652 6.092 1.00 97.31 92 VAL A CA 1
ATOM 721 C C . VAL A 1 92 ? -2.048 9.918 6.228 1.00 97.31 92 VAL A C 1
ATOM 723 O O . VAL A 1 92 ? -2.581 10.992 6.506 1.00 97.31 92 VAL A O 1
ATOM 726 N N . TYR A 1 93 ? -0.739 9.787 6.014 1.00 96.25 93 TYR A N 1
ATOM 727 C CA . TYR A 1 93 ? 0.204 10.899 6.106 1.00 96.25 93 TYR A CA 1
ATOM 728 C C . TYR A 1 93 ? 1.042 11.044 4.831 1.00 96.25 93 TYR A C 1
ATOM 730 O O . TYR A 1 93 ? 1.807 10.144 4.482 1.00 96.25 93 TYR A O 1
ATOM 738 N N . GLY A 1 94 ? 0.951 12.186 4.148 1.00 94.19 94 GLY A N 1
ATOM 739 C CA . GLY A 1 94 ? 1.774 12.482 2.972 1.00 94.19 94 GLY A CA 1
ATOM 740 C C . GLY A 1 94 ? 1.731 11.376 1.915 1.00 94.19 94 GLY A C 1
ATOM 741 O O . GLY A 1 94 ? 0.664 10.890 1.539 1.00 94.19 94 GLY A O 1
ATOM 742 N N . SER A 1 95 ? 2.905 10.937 1.456 1.00 93.75 95 SER A N 1
ATOM 743 C CA . SER A 1 95 ? 3.038 9.863 0.465 1.00 93.75 95 SER A CA 1
ATOM 744 C C . SER A 1 95 ? 2.713 8.460 0.997 1.00 93.75 95 SER A C 1
ATOM 746 O O . SER A 1 95 ? 2.528 7.546 0.196 1.00 93.75 95 SER A O 1
ATOM 748 N N . TYR A 1 96 ? 2.555 8.261 2.313 1.00 95.75 96 TYR A N 1
ATOM 749 C CA . TYR A 1 96 ? 2.122 6.967 2.863 1.00 95.75 96 TYR A CA 1
ATOM 750 C C . TYR A 1 96 ? 0.682 6.635 2.459 1.00 95.75 96 TYR A C 1
ATOM 752 O O . TYR A 1 96 ? 0.278 5.472 2.503 1.00 95.75 96 TYR A O 1
ATOM 760 N N . PHE A 1 97 ? -0.081 7.634 2.008 1.00 96.06 97 PHE A N 1
ATOM 761 C CA . PHE A 1 97 ? -1.392 7.449 1.396 1.00 96.06 97 PHE A CA 1
ATOM 762 C C . PHE A 1 97 ? -1.379 6.390 0.283 1.00 96.06 97 PHE A C 1
ATOM 764 O O . PHE A 1 97 ? -2.262 5.532 0.240 1.00 96.06 97 PHE A O 1
ATOM 771 N N . TYR A 1 98 ? -0.336 6.379 -0.553 1.00 96.12 98 TYR A N 1
ATOM 772 C CA . TYR A 1 98 ? -0.231 5.462 -1.688 1.00 96.12 98 TYR A CA 1
ATOM 773 C C . TYR A 1 98 ? -0.128 3.982 -1.281 1.00 96.12 98 TYR A C 1
ATOM 775 O O . TYR A 1 98 ? -0.481 3.111 -2.073 1.00 96.12 98 TYR A O 1
ATOM 783 N N . HIS A 1 99 ? 0.291 3.678 -0.048 1.00 97.19 99 HIS A N 1
ATOM 784 C CA . HIS A 1 99 ? 0.454 2.300 0.424 1.00 97.19 99 HIS A CA 1
ATOM 785 C C . HIS A 1 99 ? -0.865 1.540 0.619 1.00 97.19 99 HIS A C 1
ATOM 787 O O . HIS A 1 99 ? -0.873 0.310 0.584 1.00 97.19 99 HIS A O 1
ATOM 793 N N . ILE A 1 100 ? -1.968 2.259 0.849 1.00 98.06 100 ILE A N 1
ATOM 794 C CA . ILE A 1 100 ? -3.289 1.674 1.128 1.00 98.06 100 ILE A CA 1
ATOM 795 C C . ILE A 1 100 ? -4.347 2.104 0.106 1.00 98.06 100 ILE A C 1
ATOM 797 O O . ILE A 1 100 ? -5.544 1.946 0.343 1.00 98.06 100 ILE A O 1
ATOM 801 N N . LEU A 1 101 ? -3.933 2.627 -1.053 1.00 97.94 101 LEU A N 1
ATOM 802 C CA . LEU A 1 101 ? -4.875 3.027 -2.098 1.00 97.94 101 LEU A CA 1
ATOM 803 C C . LEU A 1 101 ? -5.719 1.857 -2.595 1.00 97.94 101 LEU A C 1
ATOM 805 O O . LEU A 1 101 ? -6.933 1.998 -2.718 1.00 97.94 101 LEU A O 1
ATOM 809 N N . TYR A 1 102 ? -5.112 0.693 -2.828 1.00 98.62 102 TYR A N 1
ATOM 810 C CA . TYR A 1 102 ? -5.855 -0.449 -3.346 1.00 98.62 102 TYR A CA 1
ATOM 811 C C . TYR A 1 102 ? -6.997 -0.920 -2.433 1.00 98.62 102 TYR A C 1
ATOM 813 O O . TYR A 1 102 ? -8.124 -1.002 -2.925 1.00 98.62 102 TYR A O 1
ATOM 821 N N . PRO A 1 103 ? -6.796 -1.167 -1.119 1.00 98.56 103 PRO A N 1
ATOM 822 C CA . PRO A 1 103 ? -7.915 -1.503 -0.240 1.00 98.56 103 PRO A CA 1
ATOM 823 C C . PRO A 1 103 ? -8.981 -0.395 -0.173 1.00 98.56 103 PRO A C 1
ATOM 825 O O . PRO A 1 103 ? -10.167 -0.714 -0.151 1.00 98.56 103 PRO A O 1
ATOM 828 N N . LEU A 1 104 ? -8.607 0.891 -0.215 1.00 98.50 104 LEU A N 1
ATOM 829 C CA . LEU A 1 104 ? -9.574 1.999 -0.233 1.00 98.50 104 LEU A CA 1
ATOM 830 C C . LEU A 1 104 ? -10.420 2.030 -1.515 1.00 98.50 104 LEU A C 1
ATOM 832 O O . LEU A 1 104 ? -11.645 2.163 -1.462 1.00 98.50 104 LEU A O 1
ATOM 836 N N . ARG A 1 105 ? -9.778 1.875 -2.675 1.00 98.44 105 ARG A N 1
ATOM 837 C CA . ARG A 1 105 ? -10.444 1.814 -3.984 1.00 98.44 105 ARG A CA 1
ATOM 838 C C . ARG A 1 105 ? -11.360 0.612 -4.090 1.00 98.44 105 ARG A C 1
ATOM 840 O O . ARG A 1 105 ? -12.471 0.721 -4.604 1.00 98.44 105 ARG A O 1
ATOM 847 N N . GLU A 1 106 ? -10.908 -0.525 -3.581 1.00 98.38 106 GLU A N 1
ATOM 848 C CA . GLU A 1 106 ? -11.683 -1.754 -3.578 1.00 98.38 106 GLU A CA 1
ATOM 849 C C . GLU A 1 106 ? -12.891 -1.668 -2.633 1.00 98.38 106 GLU A C 1
ATOM 851 O O . GLU A 1 106 ? -13.992 -2.043 -3.030 1.00 98.38 106 GLU A O 1
ATOM 856 N N . ALA A 1 107 ? -12.747 -1.073 -1.443 1.00 98.25 107 ALA A N 1
ATOM 857 C CA . ALA A 1 107 ? -13.883 -0.769 -0.568 1.00 98.25 107 ALA A CA 1
ATOM 858 C C . ALA A 1 107 ? -14.933 0.105 -1.275 1.00 98.25 107 ALA A C 1
ATOM 860 O O . ALA A 1 107 ? -16.121 -0.219 -1.269 1.00 98.25 107 ALA A O 1
ATOM 861 N N . LYS A 1 108 ? -14.492 1.173 -1.951 1.00 97.75 108 LYS A N 1
ATOM 862 C CA . LYS A 1 108 ? -15.380 2.074 -2.699 1.00 97.75 108 LYS A CA 1
ATOM 863 C C . LYS A 1 108 ? -16.107 1.347 -3.836 1.00 97.75 108 LYS A C 1
ATOM 865 O O . LYS A 1 108 ? -17.302 1.550 -4.027 1.00 97.75 108 LYS A O 1
ATOM 870 N N . ARG A 1 109 ? -15.422 0.460 -4.568 1.00 97.25 109 ARG A N 1
ATOM 871 C CA . ARG A 1 109 ? -16.034 -0.373 -5.628 1.00 97.25 109 ARG A CA 1
ATOM 872 C C . ARG A 1 109 ? -17.088 -1.331 -5.107 1.00 97.25 109 ARG A C 1
ATOM 874 O O . ARG A 1 109 ? -18.057 -1.591 -5.809 1.00 97.25 109 ARG A O 1
ATOM 881 N N . ARG A 1 110 ? -16.897 -1.841 -3.891 1.00 97.38 110 ARG A N 1
ATOM 882 C CA . ARG A 1 110 ? -17.873 -2.682 -3.189 1.00 97.38 110 ARG A CA 1
ATOM 883 C C . ARG A 1 110 ? -19.062 -1.880 -2.643 1.00 97.38 110 ARG A C 1
ATOM 885 O O . ARG A 1 110 ? -19.953 -2.475 -2.050 1.00 97.38 110 ARG A O 1
ATOM 892 N N . GLY A 1 111 ? -19.088 -0.559 -2.838 1.00 97.31 111 GLY A N 1
ATOM 893 C CA . GLY A 1 111 ? -20.163 0.319 -2.375 1.00 97.31 111 GLY A CA 1
ATOM 894 C C . GLY A 1 111 ? -20.115 0.625 -0.878 1.00 97.31 111 GLY A C 1
ATOM 895 O O . GLY A 1 111 ? -21.126 1.037 -0.317 1.00 97.31 111 GLY A O 1
ATOM 896 N N . LEU A 1 112 ? -18.971 0.412 -0.220 1.00 97.56 112 LEU A N 1
ATOM 897 C CA . LEU A 1 112 ? -18.803 0.742 1.195 1.00 97.56 112 LEU A CA 1
ATOM 898 C C . LEU A 1 112 ? -18.663 2.260 1.394 1.00 97.56 112 LEU A C 1
ATOM 900 O O . LEU A 1 112 ? -18.167 2.974 0.521 1.00 97.56 112 LEU A O 1
ATOM 904 N N . ASP A 1 113 ? -19.062 2.749 2.569 1.00 96.69 113 ASP A N 1
ATOM 905 C CA . ASP A 1 113 ? -18.827 4.134 2.994 1.00 96.69 113 ASP A CA 1
ATOM 906 C C . ASP A 1 113 ? -17.342 4.304 3.347 1.00 96.69 113 ASP A C 1
ATOM 908 O O . ASP A 1 113 ? -16.896 3.827 4.392 1.00 96.69 113 ASP A O 1
ATOM 912 N N . VAL A 1 114 ? -16.578 4.970 2.474 1.00 97.94 114 VAL A N 1
ATOM 913 C CA . VAL A 1 114 ? -15.130 5.186 2.625 1.00 97.94 114 VAL A CA 1
ATOM 914 C C . VAL A 1 114 ? -14.829 6.661 2.868 1.00 97.94 114 VAL A C 1
ATOM 916 O O . VAL A 1 114 ? -15.099 7.499 2.006 1.00 97.94 114 VAL A O 1
ATOM 919 N N . LYS A 1 115 ? -14.179 6.971 3.995 1.00 97.31 115 LYS A N 1
ATOM 920 C CA . LYS A 1 115 ? -13.682 8.323 4.301 1.00 97.31 115 LYS A CA 1
ATOM 921 C C . LYS A 1 115 ? -12.242 8.301 4.788 1.00 97.31 115 LYS A C 1
ATOM 923 O O . LYS A 1 115 ? -11.822 7.359 5.459 1.00 97.31 115 LYS A O 1
ATOM 928 N N . VAL A 1 116 ? -11.491 9.349 4.464 1.00 97.69 116 VAL A N 1
ATOM 929 C CA . VAL A 1 116 ? -10.047 9.421 4.713 1.00 97.69 116 VAL A CA 1
ATOM 930 C C . VAL A 1 116 ? -9.688 10.672 5.511 1.00 97.69 116 VAL A C 1
ATOM 932 O O . VAL A 1 116 ? -9.954 11.796 5.090 1.00 97.69 116 VAL A O 1
ATOM 935 N N . TYR A 1 117 ? -9.012 10.477 6.638 1.00 96.69 117 TYR A N 1
ATOM 936 C CA . TYR A 1 117 ? -8.275 11.512 7.341 1.00 96.69 117 TYR A CA 1
ATOM 937 C C . TYR A 1 117 ? -6.892 11.679 6.715 1.00 96.69 117 TYR A C 1
ATOM 939 O O . TYR A 1 117 ? -5.965 10.913 6.975 1.00 96.69 117 TYR A O 1
ATOM 947 N N . CYS A 1 118 ? -6.783 12.678 5.839 1.00 93.94 118 CYS A N 1
ATOM 948 C CA . CYS A 1 118 ? -5.553 13.012 5.130 1.00 93.94 118 CYS A CA 1
ATOM 949 C C . CYS A 1 118 ? -4.754 14.061 5.911 1.00 93.94 118 CYS A C 1
ATOM 951 O O . CYS A 1 118 ? -5.221 15.188 6.079 1.00 93.94 118 CYS A O 1
ATOM 953 N N . ILE A 1 119 ? -3.541 13.716 6.338 1.00 94.75 119 ILE A N 1
ATOM 954 C CA . ILE A 1 119 ? -2.604 14.631 6.997 1.00 94.75 119 ILE A CA 1
ATOM 955 C C . ILE A 1 119 ? -1.453 14.911 6.029 1.00 94.75 119 ILE A C 1
ATOM 957 O O . ILE A 1 119 ? -0.786 13.986 5.572 1.00 94.75 119 ILE A O 1
ATOM 961 N N . ASN A 1 120 ? -1.204 16.182 5.704 1.00 92.56 120 ASN A N 1
ATOM 962 C CA . ASN A 1 120 ? -0.159 16.593 4.751 1.00 92.56 120 ASN A CA 1
ATOM 963 C C . ASN A 1 120 ? -0.250 15.889 3.382 1.00 92.56 120 ASN A C 1
ATOM 965 O O . ASN A 1 120 ? 0.764 15.624 2.741 1.00 92.56 120 ASN A O 1
ATOM 969 N N . CYS A 1 121 ? -1.464 15.563 2.945 1.00 88.38 121 CYS A N 1
ATOM 970 C CA . CYS A 1 121 ? -1.742 14.943 1.658 1.00 88.38 121 CYS A CA 1
ATOM 971 C C . CYS A 1 121 ? -3.012 15.518 1.039 1.00 88.38 121 CYS A C 1
ATOM 973 O O . CYS A 1 121 ? -3.855 16.116 1.715 1.00 88.38 121 CYS A O 1
ATOM 975 N N . GLU A 1 122 ? -3.157 15.304 -0.264 1.00 85.69 122 GLU A N 1
ATOM 976 C CA . GLU A 1 122 ? -4.316 15.734 -1.029 1.00 85.69 122 GLU A CA 1
ATOM 977 C C . GLU A 1 122 ? -4.970 14.530 -1.697 1.00 85.69 122 GLU A C 1
ATOM 979 O O . GLU A 1 122 ? -4.304 13.671 -2.272 1.00 85.69 122 GLU A O 1
ATOM 984 N N . THR A 1 123 ? -6.296 14.468 -1.616 1.00 86.19 123 THR A N 1
ATOM 985 C CA . THR A 1 123 ? -7.095 13.488 -2.343 1.00 86.19 123 THR A CA 1
ATOM 986 C C . THR A 1 123 ? -8.408 14.119 -2.777 1.00 86.19 123 THR A C 1
ATOM 988 O O . THR A 1 123 ? -9.057 14.824 -2.002 1.00 86.19 123 THR A O 1
ATOM 991 N N . GLN A 1 124 ? -8.765 13.874 -4.035 1.00 87.19 124 GLN A N 1
ATOM 992 C CA . GLN A 1 124 ? -10.078 14.171 -4.613 1.00 87.19 124 GLN A CA 1
ATOM 993 C C . GLN A 1 124 ? -10.910 12.888 -4.782 1.00 87.19 124 GLN A C 1
ATOM 995 O O . GLN A 1 124 ? -12.079 12.942 -5.146 1.00 87.19 124 GLN A O 1
ATOM 1000 N N . GLU A 1 125 ? -10.308 11.720 -4.532 1.00 93.38 125 GLU A N 1
ATOM 1001 C CA . GLU A 1 125 ? -10.932 10.417 -4.761 1.00 93.38 125 GLU A CA 1
ATOM 1002 C C . GLU A 1 125 ? -11.825 9.976 -3.594 1.00 93.38 125 GLU A C 1
ATOM 1004 O O . GLU A 1 125 ? -12.787 9.228 -3.799 1.00 93.38 125 GLU A O 1
ATOM 1009 N N . PHE A 1 126 ? -11.527 10.445 -2.382 1.00 95.69 126 PHE A N 1
ATOM 1010 C CA . PHE A 1 126 ? -12.223 10.059 -1.159 1.00 95.69 126 PHE A CA 1
ATOM 1011 C C . PHE A 1 126 ? -12.736 11.284 -0.408 1.00 95.69 126 PHE A C 1
ATOM 1013 O O . PHE A 1 126 ? -12.065 12.317 -0.351 1.00 95.69 126 PHE A O 1
ATOM 1020 N N . GLU A 1 127 ? -13.910 11.148 0.208 1.00 94.69 127 GLU A N 1
ATOM 1021 C CA . GLU A 1 127 ? -14.406 12.141 1.156 1.00 94.69 127 GLU A CA 1
ATOM 1022 C C . GLU A 1 127 ? -13.458 12.247 2.354 1.00 94.69 127 GLU A C 1
ATOM 1024 O O . GLU A 1 127 ? -12.957 11.241 2.869 1.00 94.69 127 GLU A O 1
ATOM 1029 N N . LYS A 1 128 ? -13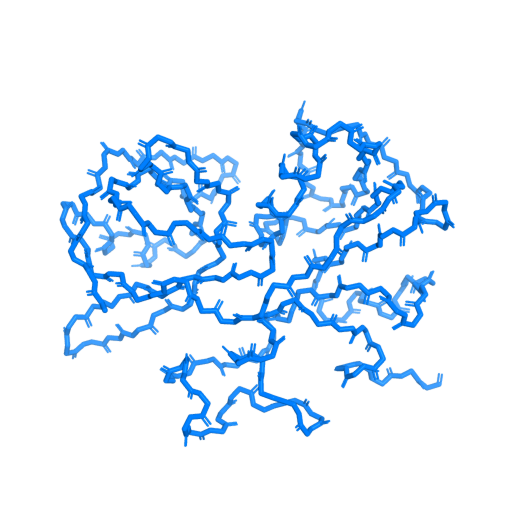.223 13.478 2.814 1.00 94.19 128 LYS A N 1
ATOM 1030 C CA . LYS A 1 128 ? -12.375 13.736 3.977 1.00 94.19 128 LYS A CA 1
ATOM 1031 C C . LYS A 1 128 ? -13.166 13.567 5.274 1.00 94.19 128 LYS A C 1
ATOM 1033 O O . LYS A 1 128 ? -14.352 13.882 5.335 1.00 94.19 128 LYS A O 1
ATOM 1038 N N . THR A 1 129 ? -12.497 13.091 6.315 1.00 91.88 129 THR A N 1
ATOM 1039 C CA . THR A 1 129 ? -13.022 13.009 7.687 1.00 91.88 129 THR A CA 1
ATOM 1040 C C . THR A 1 129 ? -11.869 13.183 8.665 1.00 91.88 129 THR A C 1
ATOM 1042 O O . THR A 1 129 ? -10.753 12.811 8.338 1.00 91.88 129 THR A O 1
ATOM 1045 N N . ASP A 1 130 ? -12.113 13.704 9.856 1.00 86.62 130 ASP A N 1
ATOM 1046 C CA . ASP A 1 130 ? -11.205 13.625 11.011 1.00 86.62 130 ASP A CA 1
ATOM 1047 C C . ASP A 1 130 ? -11.669 12.565 12.030 1.00 86.62 130 ASP A C 1
ATOM 1049 O O . ASP A 1 130 ? -10.899 12.115 12.877 1.00 86.62 130 ASP A O 1
ATOM 1053 N N . ASN A 1 131 ? -12.916 12.104 11.906 1.00 85.50 131 ASN A N 1
ATOM 1054 C CA . ASN A 1 131 ? -13.513 11.099 12.770 1.00 85.50 131 ASN A CA 1
ATOM 1055 C C . ASN A 1 131 ? -13.229 9.670 12.273 1.00 85.50 131 ASN A C 1
ATOM 1057 O O . ASN A 1 131 ? -13.784 9.230 11.258 1.00 85.50 131 ASN A O 1
ATOM 1061 N N . LEU A 1 132 ? -12.373 8.949 13.006 1.00 83.94 132 LEU A N 1
ATOM 1062 C CA . LEU A 1 132 ? -12.008 7.551 12.740 1.00 83.94 132 LEU A CA 1
ATOM 1063 C C . LEU A 1 132 ? -12.847 6.536 13.532 1.00 83.94 132 LEU A C 1
ATOM 1065 O O . LEU A 1 132 ? -13.001 5.406 13.078 1.00 83.94 132 LEU A O 1
ATOM 1069 N N . GLU A 1 133 ? -13.404 6.927 14.683 1.00 72.38 133 GLU A N 1
ATOM 1070 C CA . GLU A 1 133 ? -14.057 6.017 15.643 1.00 72.38 133 GLU A CA 1
ATOM 1071 C C . GLU A 1 133 ? -15.377 5.421 15.126 1.00 72.38 133 GLU A C 1
ATOM 1073 O O . GLU A 1 133 ? -15.896 4.463 15.687 1.00 72.38 133 GLU A O 1
ATOM 1078 N N . GLN A 1 134 ? -15.916 5.951 14.027 1.00 77.44 134 GLN A N 1
ATOM 1079 C CA . GLN A 1 134 ? -17.137 5.449 13.385 1.00 77.44 134 GLN A CA 1
ATOM 1080 C C . GLN A 1 134 ? -16.883 4.402 12.284 1.00 77.44 134 GLN A C 1
ATOM 1082 O O . GLN A 1 134 ? -17.792 4.119 11.498 1.00 77.44 134 GLN A O 1
ATOM 1087 N N . GLY A 1 135 ? -15.654 3.901 12.148 1.00 87.50 135 GLY A N 1
ATOM 1088 C CA . GLY A 1 135 ? -15.297 2.887 11.157 1.00 87.50 135 GLY A CA 1
ATOM 1089 C C . GLY A 1 135 ? -15.420 1.466 11.698 1.00 87.50 135 GLY A C 1
ATOM 1090 O O . GLY A 1 135 ? -14.846 1.159 12.735 1.00 87.50 135 GLY A O 1
ATOM 1091 N N . ASP A 1 136 ? -16.088 0.591 10.947 1.00 95.50 136 ASP A N 1
ATOM 1092 C CA . ASP A 1 136 ? -16.055 -0.862 11.165 1.00 95.50 136 ASP A CA 1
ATOM 1093 C C . ASP A 1 136 ? -14.723 -1.465 10.680 1.00 95.50 136 ASP A C 1
ATOM 1095 O O . ASP A 1 136 ? -14.261 -2.485 11.183 1.00 95.50 136 ASP A O 1
ATOM 1099 N N . THR A 1 137 ? -14.085 -0.823 9.694 1.00 97.56 137 THR A N 1
ATOM 1100 C CA . THR A 1 137 ? -12.715 -1.118 9.259 1.00 97.56 137 THR A CA 1
ATOM 1101 C C . THR A 1 137 ? -11.885 0.159 9.305 1.00 97.56 137 THR A C 1
ATOM 1103 O O . THR A 1 137 ? -12.196 1.124 8.604 1.00 97.56 137 THR A O 1
ATOM 1106 N N . ILE A 1 138 ? -10.801 0.161 10.082 1.00 98.00 138 ILE A N 1
ATOM 1107 C CA . ILE A 1 138 ? -9.893 1.309 10.200 1.00 98.00 138 ILE A CA 1
ATOM 1108 C C . ILE A 1 138 ? -8.550 0.957 9.565 1.00 98.00 138 ILE A C 1
ATOM 1110 O O . ILE A 1 138 ? -7.848 0.075 10.053 1.00 98.00 138 ILE A O 1
ATOM 1114 N N . LEU A 1 139 ? -8.189 1.647 8.482 1.00 98.38 139 LEU A N 1
ATOM 1115 C CA . LEU A 1 139 ? -6.895 1.514 7.809 1.00 98.38 139 LEU A CA 1
ATOM 1116 C C . LEU A 1 139 ? -5.936 2.626 8.254 1.00 98.38 139 LEU A C 1
ATOM 1118 O O . LEU A 1 139 ? -6.304 3.795 8.335 1.00 98.38 139 LEU A O 1
ATOM 1122 N N . VAL A 1 140 ? -4.680 2.286 8.504 1.00 98.19 140 VAL A N 1
ATOM 1123 C CA . VAL A 1 140 ? -3.677 3.213 9.036 1.00 98.19 140 VAL A CA 1
ATOM 1124 C C . VAL A 1 140 ? -2.431 3.142 8.161 1.00 98.19 140 VAL A C 1
ATOM 1126 O O . VAL A 1 140 ? -1.828 2.083 8.021 1.00 98.19 140 VAL A O 1
ATOM 1129 N N . SER A 1 141 ? -2.024 4.265 7.573 1.00 98.06 141 SER A N 1
ATOM 1130 C CA . SER A 1 141 ? -0.771 4.368 6.818 1.00 98.06 141 SER A CA 1
ATOM 1131 C C . SER A 1 141 ? -0.077 5.689 7.127 1.00 98.06 141 SER A C 1
ATOM 1133 O O . SER A 1 141 ? -0.229 6.693 6.427 1.00 98.06 141 SER A O 1
ATOM 1135 N N . VAL A 1 142 ? 0.666 5.691 8.230 1.00 97.56 142 VAL A N 1
ATOM 1136 C CA . VAL A 1 142 ? 1.408 6.843 8.753 1.00 97.56 142 VAL A CA 1
ATOM 1137 C C . VAL A 1 142 ? 2.799 6.385 9.217 1.00 97.56 142 VAL A C 1
ATOM 1139 O O . VAL A 1 142 ? 2.975 5.193 9.479 1.00 97.56 142 VAL A O 1
ATOM 1142 N N . PRO A 1 143 ? 3.785 7.293 9.340 1.00 96.50 143 PRO A N 1
ATOM 1143 C CA . PRO A 1 143 ? 5.056 6.992 9.997 1.00 96.50 143 PRO A CA 1
ATOM 1144 C C . PRO A 1 143 ? 4.866 6.383 11.396 1.00 96.50 143 PRO A C 1
ATOM 1146 O O . PRO A 1 143 ? 3.952 6.780 12.125 1.00 96.50 143 PRO A O 1
ATOM 1149 N N . LEU A 1 144 ? 5.736 5.441 11.777 1.00 95.69 144 LEU A N 1
ATOM 1150 C CA . LEU A 1 144 ? 5.641 4.677 13.031 1.00 95.69 144 LEU A CA 1
ATOM 1151 C C . LEU A 1 144 ? 5.537 5.597 14.258 1.00 95.69 144 LEU A C 1
ATOM 1153 O O . LEU A 1 144 ? 4.707 5.386 15.138 1.00 95.69 144 LEU A O 1
ATOM 1157 N N . GLU A 1 145 ? 6.333 6.660 14.280 1.00 94.38 145 GLU A N 1
ATOM 1158 C CA . GLU A 1 145 ? 6.398 7.663 15.341 1.00 94.38 145 GLU A CA 1
ATOM 1159 C C . GLU A 1 145 ? 5.123 8.509 15.488 1.00 94.38 145 GLU A C 1
ATOM 1161 O O . GLU A 1 145 ? 4.938 9.186 16.502 1.00 94.38 145 GLU A O 1
ATOM 1166 N N . LEU A 1 146 ? 4.240 8.498 14.484 1.00 94.75 146 LEU A N 1
ATOM 1167 C CA . LEU A 1 146 ? 2.952 9.185 14.544 1.00 94.75 146 LEU A CA 1
ATOM 1168 C C . LEU A 1 146 ? 1.822 8.270 15.012 1.00 94.75 146 LEU A C 1
ATOM 1170 O O . LEU A 1 146 ? 0.811 8.786 15.474 1.00 94.75 146 LEU A O 1
ATOM 1174 N N . ILE A 1 147 ? 1.979 6.943 14.952 1.00 94.12 147 ILE A N 1
ATOM 1175 C CA . ILE A 1 147 ? 0.915 5.993 15.321 1.00 94.12 147 ILE A CA 1
ATOM 1176 C C . ILE A 1 147 ? 0.433 6.220 16.760 1.00 94.12 147 ILE A C 1
ATOM 1178 O O . ILE A 1 147 ? -0.771 6.236 17.005 1.00 94.12 147 ILE A O 1
ATOM 1182 N N . SER A 1 148 ? 1.351 6.445 17.705 1.00 91.38 148 SER A N 1
ATOM 1183 C CA . SER A 1 148 ? 1.028 6.656 19.125 1.00 91.38 148 SER A CA 1
ATOM 1184 C C . SER A 1 148 ? 0.286 7.965 19.410 1.00 91.38 148 SER A C 1
ATOM 1186 O O . SER A 1 148 ? -0.306 8.110 20.476 1.00 91.38 148 SER A O 1
ATOM 1188 N N . LYS A 1 149 ? 0.286 8.915 18.466 1.00 92.12 149 LYS A N 1
ATOM 1189 C CA . LYS A 1 149 ? -0.423 10.197 18.603 1.00 92.12 149 LYS A CA 1
ATOM 1190 C C . LYS A 1 149 ? -1.921 10.079 18.333 1.00 92.12 149 LYS A C 1
ATOM 1192 O O . LYS A 1 149 ? -2.653 11.034 18.573 1.00 92.12 149 LYS A O 1
ATOM 1197 N N . PHE A 1 150 ? -2.373 8.936 17.822 1.00 90.00 150 PHE A N 1
ATOM 1198 C CA . PHE A 1 150 ? -3.767 8.698 17.482 1.00 90.00 150 PHE A CA 1
ATOM 1199 C C . PHE A 1 150 ? -4.373 7.651 18.414 1.00 90.00 150 PHE A C 1
ATOM 1201 O O . PHE A 1 150 ? -3.809 6.575 18.627 1.00 90.00 150 PHE A O 1
ATOM 1208 N N . ASN A 1 151 ? -5.569 7.938 18.926 1.00 89.62 151 ASN A N 1
ATOM 1209 C CA . ASN A 1 151 ? -6.357 6.970 19.679 1.00 89.62 151 ASN A CA 1
ATOM 1210 C C . ASN A 1 151 ? -7.015 5.960 18.721 1.00 89.62 151 ASN A C 1
ATOM 1212 O O . ASN A 1 151 ? -8.175 6.096 18.351 1.00 89.62 151 ASN A O 1
ATOM 1216 N N . LEU A 1 152 ? -6.246 4.978 18.251 1.00 92.12 152 LEU A N 1
ATOM 1217 C CA . LEU A 1 152 ? -6.734 3.969 17.301 1.00 92.12 152 LEU A CA 1
ATOM 1218 C C . LEU A 1 152 ? -7.292 2.740 18.049 1.00 92.12 152 LEU A C 1
ATOM 1220 O O . LEU A 1 152 ? -6.735 2.364 19.078 1.00 92.12 152 LEU A O 1
ATOM 1224 N N . PRO A 1 153 ? -8.325 2.043 17.568 1.00 93.00 153 PRO A N 1
ATOM 1225 C CA . PRO A 1 153 ? -8.683 0.719 18.086 1.00 93.00 153 PRO A CA 1
ATOM 1226 C C . PRO A 1 153 ? -7.565 -0.319 17.877 1.00 93.00 153 PRO A C 1
ATOM 1228 O O . PRO A 1 153 ? -6.773 -0.204 16.938 1.00 93.00 153 PRO A O 1
ATOM 1231 N N . LYS A 1 154 ? -7.466 -1.331 18.752 1.00 93.38 154 LYS A N 1
ATOM 1232 C CA . LYS A 1 154 ? -6.397 -2.360 18.711 1.00 93.38 154 LYS A CA 1
ATOM 1233 C C . LYS A 1 154 ? -6.422 -3.211 17.436 1.00 93.38 154 LYS A C 1
ATOM 1235 O O . LYS A 1 154 ? -5.379 -3.674 16.984 1.00 93.38 154 LYS A O 1
ATOM 1240 N N . ASP A 1 155 ? -7.606 -3.400 16.878 1.00 94.62 155 ASP A N 1
ATOM 1241 C CA . ASP A 1 155 ? -7.906 -4.156 15.665 1.00 94.62 155 ASP A CA 1
ATOM 1242 C C . ASP A 1 155 ? -7.754 -3.335 14.375 1.00 94.62 155 ASP A C 1
ATOM 1244 O O . ASP A 1 155 ? -7.907 -3.890 13.287 1.00 94.62 155 ASP A O 1
ATOM 1248 N N . SER A 1 156 ? -7.385 -2.049 14.478 1.00 97.00 156 SER A N 1
ATOM 1249 C CA . SER A 1 156 ? -7.042 -1.221 13.316 1.00 97.00 156 SER A CA 1
ATOM 1250 C C . SER A 1 156 ? -5.968 -1.899 12.466 1.00 97.00 156 SER A C 1
ATOM 1252 O O . SER A 1 156 ? -5.002 -2.456 12.989 1.00 97.00 156 SER A O 1
ATOM 1254 N N . LEU A 1 157 ? -6.107 -1.814 11.150 1.00 98.31 157 LEU A N 1
ATOM 1255 C CA . LEU A 1 157 ? -5.208 -2.421 10.180 1.00 98.31 157 LEU A CA 1
ATOM 1256 C C . LEU A 1 157 ? -4.150 -1.405 9.742 1.00 98.31 157 LEU A C 1
ATOM 1258 O O . LEU A 1 157 ? -4.449 -0.443 9.037 1.00 98.31 157 LEU A O 1
ATOM 1262 N N . VAL A 1 158 ? -2.905 -1.614 10.154 1.00 98.19 158 VAL A N 1
ATOM 1263 C CA . VAL A 1 158 ? -1.770 -0.734 9.880 1.00 98.19 158 VAL A CA 1
ATOM 1264 C C . VAL A 1 158 ? -0.883 -1.283 8.773 1.00 98.19 158 VAL A C 1
ATOM 1266 O O . VAL A 1 158 ? -0.505 -2.451 8.779 1.00 98.19 158 VAL A O 1
ATOM 1269 N N . HIS A 1 159 ? -0.517 -0.424 7.828 1.00 98.38 159 HIS A N 1
ATOM 1270 C CA . HIS A 1 159 ? 0.507 -0.726 6.843 1.00 98.38 159 HIS A CA 1
ATOM 1271 C C . HIS A 1 159 ? 1.905 -0.588 7.464 1.00 98.38 159 HIS A C 1
ATOM 1273 O O . HIS A 1 159 ? 2.369 0.514 7.762 1.00 98.38 159 HIS A O 1
ATOM 1279 N N . VAL A 1 160 ? 2.599 -1.711 7.618 1.00 97.75 160 VAL A N 1
ATOM 1280 C CA . VAL A 1 160 ? 3.954 -1.796 8.164 1.00 97.75 160 VAL A CA 1
ATOM 1281 C C . VAL A 1 160 ? 4.973 -1.430 7.086 1.00 97.75 160 VAL A C 1
ATOM 1283 O O . VAL A 1 160 ? 5.255 -2.211 6.180 1.00 97.75 160 VAL A O 1
ATOM 1286 N N . SER A 1 161 ? 5.560 -0.238 7.195 1.00 94.81 161 SER A N 1
ATOM 1287 C CA . SER A 1 161 ? 6.577 0.268 6.254 1.00 94.81 161 SER A CA 1
ATOM 1288 C C . SER A 1 161 ? 7.953 0.513 6.882 1.00 94.81 161 SER A C 1
ATOM 1290 O O . SER A 1 161 ? 8.856 0.989 6.200 1.00 94.81 161 SER A O 1
ATOM 1292 N N . TRP A 1 162 ? 8.122 0.235 8.177 1.00 95.56 162 TRP A N 1
ATOM 1293 C CA . TRP A 1 162 ? 9.366 0.485 8.923 1.00 95.56 162 TRP A CA 1
ATOM 1294 C C . TRP A 1 162 ? 10.271 -0.748 9.050 1.00 95.56 162 TRP A C 1
ATOM 1296 O O . TRP A 1 162 ? 11.348 -0.665 9.634 1.00 95.56 162 TRP A O 1
ATOM 1306 N N . VAL A 1 163 ? 9.861 -1.889 8.493 1.00 95.88 163 VAL A N 1
ATOM 1307 C CA . VAL A 1 163 ? 10.680 -3.106 8.434 1.00 95.88 163 VAL A CA 1
ATOM 1308 C C . VAL A 1 163 ? 11.263 -3.288 7.040 1.00 95.88 163 VAL A C 1
ATOM 1310 O O . VAL A 1 163 ? 10.641 -2.952 6.030 1.00 95.88 163 VAL A O 1
ATOM 1313 N N . LYS A 1 164 ? 12.460 -3.867 6.964 1.00 95.75 164 LYS A N 1
ATOM 1314 C CA . LYS A 1 164 ? 13.081 -4.210 5.684 1.00 95.75 164 LYS A CA 1
ATOM 1315 C C . LYS A 1 164 ? 12.529 -5.542 5.180 1.00 95.75 164 LYS A C 1
ATOM 1317 O O . LYS A 1 164 ? 12.477 -6.519 5.918 1.00 95.75 164 LYS A O 1
ATOM 1322 N N . MET A 1 165 ? 12.191 -5.621 3.896 1.00 96.44 165 MET A N 1
ATOM 1323 C CA . MET A 1 165 ? 11.890 -6.893 3.234 1.00 96.44 165 MET A CA 1
ATOM 1324 C C . MET A 1 165 ? 13.000 -7.227 2.235 1.00 96.44 165 MET A C 1
ATOM 1326 O O . MET A 1 165 ? 13.287 -6.422 1.356 1.00 96.44 165 MET A O 1
ATOM 1330 N N . ASN A 1 166 ? 13.621 -8.404 2.382 1.00 93.88 166 ASN A N 1
ATOM 1331 C CA . ASN A 1 166 ? 14.690 -8.870 1.486 1.00 93.88 166 ASN A CA 1
ATOM 1332 C C . ASN A 1 166 ? 14.213 -9.949 0.509 1.00 93.88 166 ASN A C 1
ATOM 1334 O O . ASN A 1 166 ? 14.399 -9.802 -0.689 1.00 93.88 166 ASN A O 1
ATOM 1338 N N . CYS A 1 167 ? 13.645 -11.050 1.020 1.00 93.81 167 CYS A N 1
ATOM 1339 C CA . CYS A 1 167 ? 13.213 -12.172 0.175 1.00 93.81 167 CYS A CA 1
ATOM 1340 C C . CYS A 1 167 ? 11.735 -12.101 -0.227 1.00 93.81 167 CYS A C 1
ATOM 1342 O O . CYS A 1 167 ? 11.348 -12.686 -1.233 1.00 93.81 167 CYS A O 1
ATOM 1344 N N . MET A 1 168 ? 10.898 -11.436 0.580 1.00 96.25 168 MET A N 1
ATOM 1345 C CA . MET A 1 168 ? 9.437 -11.363 0.434 1.00 96.25 168 MET A CA 1
ATOM 1346 C C . MET A 1 168 ? 8.732 -12.735 0.368 1.00 96.25 168 MET A C 1
ATOM 1348 O O . MET A 1 168 ? 7.657 -12.860 -0.208 1.00 96.25 168 MET A O 1
ATOM 1352 N N . LEU A 1 169 ? 9.365 -13.775 0.916 1.00 95.81 169 LEU A N 1
ATOM 1353 C CA . LEU A 1 169 ? 8.895 -15.166 0.895 1.00 95.81 169 LEU A CA 1
ATOM 1354 C C . LEU A 1 169 ? 8.900 -15.808 2.293 1.00 95.81 169 LEU A C 1
ATOM 1356 O O . LEU A 1 169 ? 8.703 -17.009 2.420 1.00 95.81 169 LEU A O 1
ATOM 1360 N N . GLY A 1 170 ? 9.197 -15.034 3.340 1.00 96.31 170 GLY A N 1
ATOM 1361 C CA . GLY A 1 170 ? 9.278 -15.521 4.721 1.00 96.31 170 GLY A CA 1
ATOM 1362 C C . GLY A 1 170 ? 10.525 -16.337 5.069 1.00 96.31 170 GLY A C 1
ATOM 1363 O O . GLY A 1 170 ? 10.728 -16.654 6.232 1.00 96.31 170 GLY A O 1
ATOM 1364 N N . VAL A 1 171 ? 11.401 -16.636 4.106 1.00 96.94 171 VAL A N 1
ATOM 1365 C CA . VAL A 1 171 ? 12.534 -17.554 4.328 1.00 96.94 171 VAL A CA 1
ATOM 1366 C C . VAL A 1 171 ? 13.714 -16.936 5.081 1.00 96.94 171 VAL A C 1
ATOM 1368 O O . VAL A 1 171 ? 14.463 -17.653 5.729 1.00 96.94 171 VAL A O 1
ATOM 1371 N N . CYS A 1 172 ? 13.911 -15.615 4.999 1.00 96.94 172 CYS A N 1
ATOM 1372 C CA . CYS A 1 172 ? 15.093 -14.965 5.581 1.00 96.94 172 CYS A CA 1
ATOM 1373 C C . CYS A 1 172 ? 14.872 -14.357 6.972 1.00 96.94 172 CYS A C 1
ATOM 1375 O O . CYS A 1 172 ? 15.832 -13.884 7.568 1.00 96.94 172 CYS A O 1
ATOM 1377 N N . GLY A 1 173 ? 13.626 -14.226 7.435 1.00 96.81 173 GLY A N 1
ATOM 1378 C CA . GLY A 1 173 ? 13.297 -13.606 8.729 1.00 96.81 173 GLY A CA 1
ATOM 1379 C C . GLY A 1 173 ? 13.530 -12.089 8.858 1.00 96.81 173 GLY A C 1
ATOM 1380 O O . GLY A 1 173 ? 13.024 -11.486 9.784 1.00 96.81 173 GLY A O 1
ATOM 1381 N N . VAL A 1 174 ? 14.228 -11.428 7.929 1.00 97.88 174 VAL A N 1
ATOM 1382 C CA . VAL A 1 174 ? 14.567 -9.983 8.025 1.00 97.88 174 VAL A CA 1
ATOM 1383 C C . VAL A 1 174 ? 13.370 -9.034 8.218 1.00 97.88 174 VAL A C 1
ATOM 1385 O O . VAL A 1 174 ? 13.537 -7.968 8.799 1.00 97.88 174 VAL A O 1
ATOM 1388 N N . CYS A 1 175 ? 12.177 -9.396 7.740 1.00 97.69 175 CYS A N 1
ATOM 1389 C CA . CYS A 1 175 ? 10.964 -8.587 7.911 1.00 97.69 175 CYS A CA 1
ATOM 1390 C C . CYS A 1 175 ? 10.182 -8.923 9.191 1.00 97.69 175 CYS A C 1
ATOM 1392 O O . CYS A 1 175 ? 8.978 -8.665 9.246 1.00 97.69 175 CYS A O 1
ATOM 1394 N N . GLU A 1 176 ? 10.813 -9.615 10.136 1.00 98.00 176 GLU A N 1
ATOM 1395 C CA . GLU A 1 176 ? 10.199 -9.982 11.402 1.00 98.00 176 GLU A CA 1
ATOM 1396 C C . GLU A 1 176 ? 9.904 -8.734 12.238 1.00 98.00 176 GLU A C 1
ATOM 1398 O O . GLU A 1 176 ? 10.686 -7.782 12.289 1.00 98.00 176 GLU A O 1
ATOM 1403 N N . ILE A 1 177 ? 8.722 -8.738 12.841 1.00 97.12 177 ILE A N 1
ATOM 1404 C CA . ILE A 1 177 ? 8.269 -7.749 13.799 1.00 97.12 177 ILE A CA 1
ATOM 1405 C C . ILE A 1 177 ? 7.361 -8.422 14.826 1.00 97.12 177 ILE A C 1
ATOM 1407 O O . ILE A 1 177 ? 6.255 -8.857 14.511 1.00 97.12 177 ILE A O 1
ATOM 1411 N N . LYS A 1 178 ? 7.833 -8.487 16.072 1.00 95.31 178 LYS A N 1
ATOM 1412 C CA . LYS A 1 178 ? 7.088 -8.995 17.236 1.00 95.31 178 LYS A CA 1
ATOM 1413 C C . LYS A 1 178 ? 6.535 -10.416 17.045 1.00 95.31 178 LYS A C 1
ATOM 1415 O O . LYS A 1 178 ? 5.416 -10.721 17.437 1.00 95.31 178 LYS A O 1
ATOM 1420 N N . GLY A 1 179 ? 7.332 -11.291 16.449 1.00 96.25 179 GLY A N 1
ATOM 1421 C CA . GLY A 1 179 ? 7.005 -12.677 16.130 1.00 96.25 179 GLY A CA 1
ATOM 1422 C C . GLY A 1 179 ? 6.325 -12.872 14.775 1.00 96.25 179 GLY A C 1
ATOM 1423 O O . GLY A 1 179 ? 6.091 -14.017 14.395 1.00 96.25 179 GLY A O 1
ATOM 1424 N N . HIS A 1 180 ? 6.038 -11.797 14.035 1.00 97.69 180 HIS A N 1
ATOM 1425 C CA . HIS A 1 180 ? 5.310 -11.858 12.770 1.00 97.69 180 HIS A CA 1
ATOM 1426 C C . HIS A 1 180 ? 6.182 -11.501 11.570 1.00 97.69 180 HIS A C 1
ATOM 1428 O O . HIS A 1 180 ? 6.992 -10.580 11.618 1.00 97.69 180 HIS A O 1
ATOM 1434 N N . LEU A 1 181 ? 5.983 -12.178 10.440 1.00 98.25 181 LEU A N 1
ATOM 1435 C CA . LEU A 1 181 ? 6.711 -11.896 9.202 1.00 98.25 181 LEU A CA 1
ATOM 1436 C C . LEU A 1 181 ? 5.898 -10.965 8.302 1.00 98.25 181 LEU A C 1
ATOM 1438 O O . LEU A 1 181 ? 5.028 -11.420 7.558 1.00 98.25 181 LEU A O 1
ATOM 1442 N N . ALA A 1 182 ? 6.237 -9.672 8.274 1.00 97.88 182 ALA A N 1
ATOM 1443 C CA . ALA A 1 182 ? 5.465 -8.667 7.535 1.00 97.88 182 ALA A CA 1
ATOM 1444 C C . ALA A 1 182 ? 5.299 -8.968 6.031 1.00 97.88 182 ALA A C 1
ATOM 1446 O O . ALA A 1 182 ? 4.299 -8.584 5.436 1.00 97.88 182 ALA A O 1
ATOM 1447 N N . CYS A 1 183 ? 6.242 -9.675 5.394 1.00 97.88 183 CYS A N 1
ATOM 1448 C CA . CYS A 1 183 ? 6.115 -10.039 3.976 1.00 97.88 183 CYS A CA 1
ATOM 1449 C C . CYS A 1 183 ? 5.178 -11.228 3.696 1.00 97.88 183 CYS A C 1
ATOM 1451 O O . CYS A 1 183 ? 4.791 -11.434 2.547 1.00 97.88 183 CYS A O 1
ATOM 1453 N N . VAL A 1 184 ? 4.833 -12.010 4.723 1.00 97.81 184 VAL A N 1
ATOM 1454 C CA . VAL A 1 184 ? 3.934 -13.173 4.631 1.00 97.81 184 VAL A CA 1
ATOM 1455 C C . VAL A 1 184 ? 2.562 -12.830 5.205 1.00 97.81 184 VAL A C 1
ATOM 1457 O O . VAL A 1 184 ? 1.538 -13.155 4.610 1.00 97.81 184 VAL A O 1
ATOM 1460 N N . GLU A 1 185 ? 2.545 -12.175 6.362 1.00 97.81 185 GLU A N 1
ATOM 1461 C CA . GLU A 1 185 ? 1.332 -11.868 7.119 1.00 97.81 185 GLU A CA 1
ATOM 1462 C C . GLU A 1 185 ? 0.782 -10.471 6.833 1.00 97.81 185 GLU A C 1
ATOM 1464 O O . GLU A 1 185 ? -0.411 -10.250 7.015 1.00 97.81 185 GLU A O 1
ATOM 1469 N N . GLY A 1 186 ? 1.636 -9.555 6.375 1.00 96.38 186 GLY A N 1
ATOM 1470 C CA . GLY A 1 186 ? 1.287 -8.178 6.047 1.00 96.38 186 GLY A CA 1
ATOM 1471 C C . GLY A 1 186 ? 1.339 -7.897 4.540 1.00 96.38 186 GLY A C 1
ATOM 1472 O O . GLY A 1 186 ? 0.993 -8.780 3.750 1.00 96.38 186 GLY A O 1
ATOM 1473 N N . PRO A 1 187 ? 1.761 -6.682 4.125 1.00 97.44 187 PRO A N 1
ATOM 1474 C CA . PRO A 1 187 ? 2.272 -5.584 4.955 1.00 97.44 187 PRO A CA 1
ATOM 1475 C C . PRO A 1 187 ? 1.187 -4.871 5.765 1.00 97.44 187 PRO A C 1
ATOM 1477 O O . PRO A 1 187 ? 1.523 -4.092 6.648 1.00 97.44 187 PRO A O 1
ATOM 1480 N N . VAL A 1 188 ? -0.098 -5.118 5.493 1.00 98.44 188 VAL A N 1
ATOM 1481 C CA . VAL A 1 188 ? -1.200 -4.568 6.290 1.00 98.44 188 VAL A CA 1
ATOM 1482 C C . VAL A 1 188 ? -1.586 -5.557 7.390 1.00 98.44 188 VAL A C 1
ATOM 1484 O O . VAL A 1 188 ? -2.059 -6.650 7.096 1.00 98.44 188 VAL A O 1
ATOM 1487 N N . MET A 1 189 ? -1.368 -5.183 8.649 1.00 98.12 189 MET A N 1
ATOM 1488 C CA . MET A 1 189 ? -1.457 -6.067 9.822 1.00 98.12 189 MET A CA 1
ATOM 1489 C C . MET A 1 189 ? -2.252 -5.417 10.952 1.00 98.12 189 MET A C 1
ATOM 1491 O O . MET A 1 189 ? -2.466 -4.207 10.920 1.00 98.12 189 MET A O 1
ATOM 1495 N N . ARG A 1 190 ? -2.696 -6.169 11.968 1.00 97.62 190 ARG A N 1
ATOM 1496 C CA . ARG A 1 190 ? -3.400 -5.531 13.092 1.00 97.62 190 ARG A CA 1
ATOM 1497 C C . ARG A 1 190 ? -2.427 -4.745 13.946 1.00 97.62 190 ARG A C 1
ATOM 1499 O O . ARG A 1 190 ? -1.329 -5.198 14.254 1.00 97.62 190 ARG A O 1
ATOM 1506 N N . LEU A 1 191 ? -2.875 -3.589 14.408 1.00 96.50 191 LEU A N 1
ATOM 1507 C CA . LEU A 1 191 ? -2.070 -2.692 15.216 1.00 96.50 191 LEU A CA 1
ATOM 1508 C C . LEU A 1 191 ? -1.538 -3.369 16.487 1.00 96.50 191 LEU A C 1
ATOM 1510 O O . LEU A 1 191 ? -0.363 -3.213 16.810 1.00 96.50 191 LEU A O 1
ATOM 1514 N N . SER A 1 192 ? -2.370 -4.159 17.171 1.00 95.75 192 SER A N 1
ATOM 1515 C CA . SER A 1 192 ? -1.967 -4.903 18.370 1.00 95.75 192 SER A CA 1
ATOM 1516 C C . SER A 1 192 ? -0.891 -5.966 18.134 1.00 95.75 192 SER A C 1
ATOM 1518 O O . SER A 1 192 ? -0.216 -6.344 19.086 1.00 95.75 192 SER A O 1
ATOM 1520 N N . GLU A 1 193 ? -0.742 -6.462 16.904 1.00 96.12 193 GLU A N 1
ATOM 1521 C CA . GLU A 1 193 ? 0.258 -7.481 16.550 1.00 96.12 193 GLU A CA 1
ATOM 1522 C C . GLU A 1 193 ? 1.649 -6.848 16.362 1.00 96.12 193 GLU A C 1
ATOM 1524 O O . GLU A 1 193 ? 2.659 -7.489 16.632 1.00 96.12 193 GLU A O 1
ATOM 1529 N N . VAL A 1 194 ? 1.725 -5.574 15.949 1.00 95.88 194 VAL A N 1
ATOM 1530 C CA . VAL A 1 194 ? 2.980 -4.971 15.450 1.00 95.88 194 VAL A CA 1
ATOM 1531 C C . VAL A 1 194 ? 3.429 -3.690 16.158 1.00 95.88 194 VAL A C 1
ATOM 1533 O O . VAL A 1 194 ? 4.563 -3.263 15.960 1.00 95.88 194 VAL A O 1
ATOM 1536 N N . VAL A 1 195 ? 2.602 -3.085 17.017 1.00 92.88 195 VAL A N 1
ATOM 1537 C CA . VAL A 1 195 ? 2.961 -1.881 17.790 1.00 92.88 195 VAL A CA 1
ATOM 1538 C C . VAL A 1 195 ? 2.687 -2.111 19.273 1.00 92.88 195 VAL A C 1
ATOM 1540 O O . VAL A 1 195 ? 1.610 -2.565 19.652 1.00 92.88 195 VAL A O 1
ATOM 1543 N N . ASP A 1 196 ? 3.674 -1.835 20.130 1.00 83.19 196 ASP A N 1
ATOM 1544 C CA . ASP A 1 196 ? 3.463 -1.807 21.582 1.00 83.19 196 ASP A CA 1
ATOM 1545 C C . ASP A 1 196 ? 2.625 -0.594 21.973 1.00 83.19 196 ASP A C 1
ATOM 1547 O O . ASP A 1 196 ? 2.882 0.531 21.541 1.00 83.19 196 ASP A O 1
ATOM 1551 N N . ARG A 1 197 ? 1.627 -0.822 22.823 1.00 69.12 197 ARG A N 1
ATOM 1552 C CA . ARG A 1 197 ? 0.963 0.250 23.556 1.00 69.12 197 ARG A CA 1
ATOM 1553 C C . ARG A 1 197 ? 1.408 0.137 25.000 1.00 69.12 197 ARG A C 1
ATOM 1555 O O . ARG A 1 197 ? 1.088 -0.864 25.637 1.00 69.12 197 ARG A O 1
ATOM 1562 N N . GLY A 1 198 ? 2.202 1.115 25.433 1.00 54.94 198 GLY A N 1
ATOM 1563 C CA . GLY A 1 198 ? 2.470 1.341 26.852 1.00 54.94 198 GLY A CA 1
ATOM 1564 C C . GLY A 1 198 ? 1.184 1.616 27.614 1.00 54.94 198 GLY A C 1
ATOM 1565 O O . GLY A 1 198 ? 0.225 2.122 26.981 1.00 54.94 198 GLY A O 1
#

pLDDT: mean 95.38, std 5.07, range [54.94, 98.75]